Protein AF-A0A5C6T8F6-F1 (afdb_monomer)

Secondary structure (DSSP, 8-state):
--HHHHHHHHHHHHHHHHS-HHHHHHHHHHHHHHSS--HHHHHHHHHHHHHHHHHHHHHH-TTPPP--TT---EEEETT-TT-HHHHHHHHHSTT-EEEEEE--GGGTPPPP-SPP-TTEEEEES-GGG-TTTTT----HHHHHT----TT-HHHHHHHHHHHHHHHHHHHSPTT--EEEEEE-TTSHHHHHHHHHHHHHSEEEEE--SSSSSSSSEEEEEEES--TTSHHHHHHHHHHHHHHHHHHHS-HHHHHHHHTTTPPPHHHHHHHHHHHHHHHHHHHHHHHHHHHTT-TT-

Sequence (297 aa):
MTEQSAKVSRASQVSKGWNNPKGDTFFRKQRRIADKSSDKTAAFFYRLMKNIGQGLHKECQAFTVLATPGEIPSILDWCMAPGGFLAVALRLNPDARALAFSLPEEQGGHRVLLPDSINVERRLLDITLLAEDMGFICDGATLRNHIRDPNKKDCEARRLTTTQLALGLEHVEPGGTMVILLHKVEAWDTVTILNRFNKFSNIKLYKPKPGHETRSSFYLIATNIQTQHPEALAAIEQWKAIWRVLTFEPEECHARVIREGEFSPEQLLDEFGSDLVELGRCVWKVQAEALAKAPFT

Structure (mmCIF, N/CA/C/O backbone):
data_AF-A0A5C6T8F6-F1
#
_entry.id   AF-A0A5C6T8F6-F1
#
loop_
_atom_site.group_PDB
_atom_site.id
_atom_site.type_symbol
_atom_site.label_atom_id
_atom_site.label_alt_id
_atom_site.label_comp_id
_atom_site.label_asym_id
_atom_site.label_entity_id
_atom_site.label_seq_id
_atom_site.pdbx_PDB_ins_code
_atom_site.Cartn_x
_atom_site.Cartn_y
_atom_site.Cartn_z
_atom_site.occupancy
_atom_site.B_iso_or_equiv
_atom_site.auth_seq_id
_atom_site.auth_comp_id
_atom_site.auth_asym_id
_atom_site.auth_atom_id
_atom_site.pdbx_PDB_model_num
ATOM 1 N N . MET A 1 1 ? 7.999 -32.677 13.798 1.00 48.25 1 MET A N 1
ATOM 2 C CA . MET A 1 1 ? 8.349 -31.400 13.138 1.00 48.25 1 MET A CA 1
ATOM 3 C C . MET A 1 1 ? 7.406 -30.341 13.692 1.00 48.25 1 MET A C 1
ATOM 5 O O . MET A 1 1 ? 6.204 -30.509 13.545 1.00 48.25 1 MET A O 1
ATOM 9 N N . THR A 1 2 ? 7.908 -29.362 14.448 1.00 49.91 2 THR A N 1
ATOM 10 C CA . THR A 1 2 ? 7.071 -28.362 15.141 1.00 49.91 2 THR A CA 1
ATOM 11 C C . THR A 1 2 ? 6.463 -27.361 14.154 1.00 49.91 2 THR A C 1
ATOM 13 O O . THR A 1 2 ? 7.020 -27.126 13.080 1.00 49.91 2 THR A O 1
ATOM 16 N N . GLU A 1 3 ? 5.329 -26.748 14.503 1.00 51.38 3 GLU A N 1
ATOM 17 C CA . GLU A 1 3 ? 4.648 -25.765 13.645 1.00 51.38 3 GLU A CA 1
ATOM 18 C C . GLU A 1 3 ? 5.562 -24.571 13.301 1.00 51.38 3 GLU A C 1
ATOM 20 O O . GLU A 1 3 ? 5.588 -24.127 12.155 1.00 51.38 3 GLU A O 1
ATOM 25 N N . GLN A 1 4 ? 6.412 -24.137 14.242 1.00 51.53 4 GLN A N 1
ATOM 26 C CA . GLN A 1 4 ? 7.457 -23.123 14.034 1.00 51.53 4 GLN A CA 1
ATOM 27 C C . GLN A 1 4 ? 8.443 -23.516 12.913 1.00 51.53 4 GLN A C 1
ATOM 29 O O . GLN A 1 4 ? 8.750 -22.714 12.031 1.00 51.53 4 GLN A O 1
ATOM 34 N N . SER A 1 5 ? 8.898 -24.776 12.902 1.00 50.34 5 SER A N 1
ATOM 35 C CA . SER A 1 5 ? 9.844 -25.306 11.908 1.00 50.34 5 SER A CA 1
ATOM 36 C C . SER A 1 5 ? 9.237 -25.335 10.500 1.00 50.34 5 SER A C 1
ATOM 38 O O . SER A 1 5 ? 9.905 -24.992 9.522 1.00 50.34 5 SER A O 1
ATOM 40 N N . ALA A 1 6 ? 7.943 -25.647 10.388 1.00 54.25 6 ALA A N 1
ATOM 41 C CA . ALA A 1 6 ? 7.228 -25.615 9.114 1.00 54.25 6 ALA A CA 1
ATOM 42 C C . ALA A 1 6 ? 7.047 -24.185 8.563 1.00 54.25 6 ALA A C 1
ATOM 44 O O . ALA A 1 6 ? 7.072 -23.992 7.345 1.00 54.25 6 ALA A O 1
ATOM 45 N N . LYS A 1 7 ? 6.893 -23.173 9.432 1.00 54.47 7 LYS A N 1
ATOM 46 C CA . LYS A 1 7 ? 6.776 -21.760 9.021 1.00 54.47 7 LYS A CA 1
ATOM 47 C C . LYS A 1 7 ? 8.096 -21.225 8.459 1.00 54.47 7 LYS A C 1
ATOM 49 O O . LYS A 1 7 ? 8.115 -20.718 7.338 1.00 54.47 7 LYS A O 1
ATOM 54 N N . VAL A 1 8 ? 9.203 -21.434 9.176 1.00 61.94 8 VAL A N 1
ATOM 55 C CA . VAL A 1 8 ? 10.555 -21.046 8.722 1.00 61.94 8 VAL A CA 1
ATOM 56 C C . VAL A 1 8 ? 10.935 -21.776 7.426 1.00 61.94 8 VAL A C 1
ATOM 58 O O . VAL A 1 8 ? 11.521 -21.187 6.516 1.00 61.94 8 VAL A O 1
ATOM 61 N N . SER A 1 9 ? 10.519 -23.040 7.282 1.00 68.12 9 SER A N 1
ATOM 62 C CA . SER A 1 9 ? 10.716 -23.820 6.053 1.00 68.12 9 SER A CA 1
ATOM 63 C C . SER A 1 9 ? 10.078 -23.164 4.819 1.00 68.12 9 SER A C 1
ATOM 65 O O . SER A 1 9 ? 10.693 -23.146 3.753 1.00 68.12 9 SER A O 1
ATOM 67 N N . ARG A 1 10 ? 8.891 -22.553 4.947 1.00 74.81 10 ARG A N 1
ATOM 68 C CA . ARG A 1 10 ? 8.209 -21.887 3.821 1.00 74.81 10 ARG A CA 1
ATOM 69 C C . ARG A 1 10 ? 8.870 -20.575 3.413 1.00 74.81 10 ARG A C 1
ATOM 71 O O . ARG A 1 10 ? 9.038 -20.349 2.219 1.00 74.81 10 ARG A O 1
ATOM 78 N N . ALA A 1 11 ? 9.301 -19.750 4.367 1.00 68.00 11 ALA A N 1
ATOM 79 C CA . ALA A 1 11 ? 10.092 -18.555 4.057 1.00 68.00 11 ALA A CA 1
ATOM 80 C C . ALA A 1 11 ? 11.398 -18.933 3.325 1.00 68.00 11 ALA A C 1
ATOM 82 O O . ALA A 1 11 ? 11.757 -18.332 2.311 1.00 68.00 11 ALA A O 1
ATOM 83 N N . SER A 1 12 ? 12.051 -20.020 3.755 1.00 72.44 12 SER A N 1
ATOM 84 C CA . SER A 1 12 ? 13.220 -20.576 3.062 1.00 72.44 12 SER A CA 1
ATOM 85 C C . SER A 1 12 ? 12.895 -21.063 1.640 1.00 72.44 12 SER A C 1
ATOM 87 O O . SER A 1 12 ? 13.668 -20.816 0.715 1.00 72.44 12 SER A O 1
ATOM 89 N N . GLN A 1 13 ? 11.746 -21.712 1.424 1.00 69.88 13 GLN A N 1
ATOM 90 C CA . GLN A 1 13 ? 11.293 -22.127 0.089 1.00 69.88 13 GLN A CA 1
ATOM 91 C C . GLN A 1 13 ? 11.026 -20.937 -0.837 1.00 69.88 13 GLN A C 1
ATOM 93 O O . GLN A 1 13 ? 11.415 -20.987 -2.003 1.00 69.88 13 GLN A O 1
ATOM 98 N N . VAL A 1 14 ? 10.416 -19.862 -0.326 1.00 73.00 14 VAL A N 1
ATOM 99 C CA . VAL A 1 14 ? 10.238 -18.613 -1.080 1.00 73.00 14 VAL A CA 1
ATOM 100 C C . VAL A 1 14 ? 11.599 -18.057 -1.497 1.00 73.00 14 VAL A C 1
ATOM 102 O O . VAL A 1 14 ? 11.808 -17.812 -2.683 1.00 73.00 14 VAL A O 1
ATOM 105 N N . SER A 1 15 ? 12.547 -17.944 -0.561 1.00 76.56 15 SER A N 1
ATOM 106 C CA . SER A 1 15 ? 13.912 -17.482 -0.850 1.00 76.56 15 SER A CA 1
ATOM 107 C C . SER A 1 15 ? 14.593 -18.326 -1.940 1.00 76.56 15 SER A C 1
ATOM 109 O O . SER A 1 15 ? 15.107 -17.786 -2.921 1.00 76.56 15 SER A O 1
ATOM 111 N N . LYS A 1 16 ? 14.498 -19.661 -1.855 1.00 73.31 16 LYS A N 1
ATOM 112 C CA . LYS A 1 16 ? 15.009 -20.572 -2.895 1.00 73.31 16 LYS A CA 1
ATOM 113 C C . LYS A 1 16 ? 14.331 -20.365 -4.251 1.00 73.31 16 LYS A C 1
ATOM 115 O O . LYS A 1 16 ? 15.018 -20.367 -5.265 1.00 73.31 16 LYS A O 1
ATOM 120 N N . GLY A 1 17 ? 13.012 -20.174 -4.278 1.00 69.88 17 GLY A N 1
ATOM 121 C CA . GLY A 1 17 ? 12.263 -19.932 -5.514 1.00 69.88 17 GLY A CA 1
ATOM 122 C C . GLY A 1 17 ? 12.639 -18.619 -6.210 1.00 69.88 17 GLY A C 1
ATOM 123 O O . GLY A 1 17 ? 12.585 -18.546 -7.437 1.00 69.88 17 GLY A O 1
ATOM 124 N N . TRP A 1 18 ? 13.056 -17.603 -5.446 1.00 76.69 18 TRP A N 1
ATOM 125 C CA . TRP A 1 18 ? 13.576 -16.341 -5.983 1.00 76.69 18 TRP A CA 1
ATOM 126 C C . TRP A 1 18 ? 15.022 -16.431 -6.470 1.00 76.69 18 TRP A C 1
ATOM 128 O O . TRP A 1 18 ? 15.375 -15.728 -7.412 1.00 76.69 18 TRP A O 1
ATOM 138 N N . ASN A 1 19 ? 15.838 -17.319 -5.900 1.00 79.56 19 ASN A N 1
ATOM 139 C CA . ASN A 1 19 ? 17.224 -17.545 -6.321 1.00 79.56 19 ASN A CA 1
ATOM 140 C C . ASN A 1 19 ? 17.304 -18.418 -7.590 1.00 79.56 19 ASN A C 1
ATOM 142 O O . ASN A 1 19 ? 17.949 -19.466 -7.610 1.00 79.56 19 ASN A O 1
ATOM 146 N N . ASN A 1 20 ? 16.633 -17.989 -8.663 1.00 78.81 20 ASN A N 1
ATOM 147 C CA . ASN A 1 20 ? 16.604 -18.664 -9.957 1.00 78.81 20 ASN A CA 1
ATOM 148 C C . ASN A 1 20 ? 16.794 -17.641 -11.100 1.00 78.81 20 ASN A C 1
ATOM 150 O O . ASN A 1 20 ? 15.868 -16.875 -11.385 1.00 78.81 20 ASN A O 1
ATOM 154 N N . PRO A 1 21 ? 17.926 -17.670 -11.836 1.00 81.88 21 PRO A N 1
ATOM 155 C CA . PRO A 1 21 ? 18.191 -16.739 -12.942 1.00 81.88 21 PRO A CA 1
ATOM 156 C C . PRO A 1 21 ? 17.131 -16.750 -14.062 1.00 81.88 21 PRO A C 1
ATOM 158 O O . PRO A 1 21 ? 16.889 -15.734 -14.729 1.00 81.88 21 PRO A O 1
ATOM 161 N N . LYS A 1 22 ? 16.454 -17.890 -14.279 1.00 81.38 22 LYS A N 1
ATOM 162 C CA . LYS A 1 22 ? 15.316 -17.974 -15.213 1.00 81.38 22 LYS A CA 1
ATOM 163 C C . LYS A 1 22 ? 14.112 -17.194 -14.682 1.00 81.38 22 LYS A C 1
ATOM 165 O O . LYS A 1 22 ? 13.436 -16.518 -15.460 1.00 81.38 22 LYS A O 1
ATOM 170 N N . GLY A 1 23 ? 13.886 -17.239 -13.369 1.00 78.94 23 GLY A N 1
ATOM 171 C CA . GLY A 1 23 ? 12.901 -16.419 -12.665 1.00 78.94 23 GLY A CA 1
ATOM 172 C C . GLY A 1 23 ? 13.183 -14.927 -12.833 1.00 78.94 23 GLY A C 1
ATOM 173 O O . GLY A 1 23 ? 12.292 -14.181 -13.240 1.00 78.94 23 GLY A O 1
ATOM 174 N N . ASP A 1 24 ? 14.431 -14.487 -12.653 1.00 82.44 24 ASP A N 1
ATOM 175 C CA . ASP A 1 24 ? 14.811 -13.079 -12.853 1.00 82.44 24 ASP A CA 1
ATOM 176 C C . ASP A 1 24 ? 14.482 -12.583 -14.261 1.00 82.44 24 ASP A C 1
ATOM 178 O O . ASP A 1 24 ? 13.892 -11.511 -14.446 1.00 82.44 24 ASP A O 1
ATOM 182 N N . THR A 1 25 ? 14.818 -13.392 -15.266 1.00 83.88 25 THR A N 1
ATOM 183 C CA . THR A 1 25 ? 14.517 -13.104 -16.673 1.00 83.88 25 THR A CA 1
ATOM 184 C C . THR A 1 25 ? 13.010 -13.030 -16.913 1.00 83.88 25 THR A C 1
ATOM 186 O O . THR A 1 25 ? 12.519 -12.101 -17.565 1.00 83.88 25 THR A O 1
ATOM 189 N N . PHE A 1 26 ? 12.258 -13.973 -16.340 1.00 84.19 26 PHE A N 1
ATOM 190 C CA . PHE A 1 26 ? 10.802 -14.013 -16.418 1.00 84.19 26 PHE A CA 1
ATOM 191 C C . PHE A 1 26 ? 10.162 -12.755 -15.808 1.00 84.19 26 PHE A C 1
ATOM 193 O O . PHE A 1 26 ? 9.378 -12.072 -16.477 1.00 84.19 26 PHE A O 1
ATOM 200 N N . PHE A 1 27 ? 10.531 -12.382 -14.580 1.00 83.62 27 PHE A N 1
ATOM 201 C CA . PHE A 1 27 ? 9.980 -11.203 -13.905 1.00 83.62 27 PHE A CA 1
ATOM 202 C C . PHE A 1 27 ? 10.441 -9.885 -14.539 1.00 83.62 27 PHE A C 1
ATOM 204 O O . PHE A 1 27 ? 9.687 -8.910 -14.541 1.00 83.62 27 PHE A O 1
ATOM 211 N N . ARG A 1 28 ? 11.645 -9.829 -15.124 1.00 83.81 28 ARG A N 1
ATOM 212 C CA . ARG A 1 28 ? 12.107 -8.669 -15.907 1.00 83.81 28 ARG A CA 1
ATOM 213 C C . ARG A 1 28 ? 11.270 -8.481 -17.172 1.00 83.81 28 ARG A C 1
ATOM 215 O O . ARG A 1 28 ? 10.855 -7.363 -17.467 1.00 83.81 28 ARG A O 1
ATOM 222 N N . LYS A 1 29 ? 10.961 -9.569 -17.889 1.00 84.50 29 LYS A N 1
ATOM 223 C CA . LYS A 1 29 ? 10.075 -9.530 -19.064 1.00 84.50 29 LYS A CA 1
ATOM 224 C C . LYS A 1 29 ? 8.672 -9.056 -18.685 1.00 84.50 29 LYS A C 1
ATOM 226 O O . LYS A 1 29 ? 8.111 -8.232 -19.398 1.00 84.50 29 LYS A O 1
ATOM 231 N N . GLN A 1 30 ? 8.133 -9.544 -17.570 1.00 82.56 30 GLN A N 1
ATOM 232 C CA . GLN A 1 30 ? 6.815 -9.145 -17.073 1.00 82.56 30 GLN A CA 1
ATOM 233 C C . GLN A 1 30 ? 6.751 -7.659 -16.699 1.00 82.56 30 GLN A C 1
ATOM 235 O O . GLN A 1 30 ? 5.822 -6.987 -17.131 1.00 82.56 30 GLN A O 1
ATOM 240 N N . ARG A 1 31 ? 7.750 -7.132 -15.975 1.00 81.94 31 ARG A N 1
ATOM 241 C CA . ARG A 1 31 ? 7.845 -5.692 -15.663 1.00 81.94 31 ARG A CA 1
ATOM 242 C C . ARG A 1 31 ? 7.885 -4.843 -16.930 1.00 81.94 31 ARG A C 1
ATOM 244 O O . ARG A 1 31 ? 7.041 -3.985 -17.111 1.00 81.94 31 ARG A O 1
ATOM 251 N N . ARG A 1 32 ? 8.741 -5.203 -17.892 1.00 81.06 32 ARG A N 1
ATOM 252 C CA . ARG A 1 32 ? 8.821 -4.500 -19.184 1.00 81.06 32 ARG A CA 1
ATOM 253 C C . ARG A 1 32 ? 7.501 -4.509 -19.968 1.00 81.06 32 ARG A C 1
ATOM 255 O O . ARG A 1 32 ? 7.262 -3.609 -20.762 1.00 81.06 32 ARG A O 1
ATOM 262 N N . ILE A 1 33 ? 6.689 -5.559 -19.831 1.00 78.94 33 ILE A N 1
ATOM 263 C CA . ILE A 1 33 ? 5.356 -5.620 -20.452 1.00 78.94 33 ILE A CA 1
ATOM 264 C C . ILE A 1 33 ? 4.376 -4.725 -19.691 1.00 78.94 33 ILE A C 1
ATOM 266 O O . ILE A 1 33 ? 3.566 -4.067 -20.333 1.00 78.94 33 ILE A O 1
ATOM 270 N N . ALA A 1 34 ? 4.460 -4.692 -18.359 1.00 75.81 34 ALA A N 1
ATOM 271 C CA . ALA A 1 34 ? 3.629 -3.830 -17.530 1.00 75.81 34 ALA A CA 1
ATOM 272 C C . ALA A 1 34 ? 3.891 -2.344 -17.811 1.00 75.81 34 ALA A C 1
ATOM 274 O O . ALA A 1 34 ? 2.941 -1.608 -18.054 1.00 75.81 34 ALA A O 1
ATOM 275 N N . ASP A 1 35 ? 5.164 -1.951 -17.903 1.00 74.62 35 ASP A N 1
ATOM 276 C CA . ASP A 1 35 ? 5.597 -0.573 -18.175 1.00 74.62 35 ASP A CA 1
ATOM 277 C C . ASP A 1 35 ? 5.190 -0.086 -19.580 1.00 74.62 35 ASP A C 1
ATOM 279 O O . ASP A 1 35 ? 5.124 1.111 -19.842 1.00 74.62 35 ASP A O 1
ATOM 283 N N . LYS A 1 36 ? 4.902 -1.006 -20.512 1.00 71.44 36 LYS A N 1
ATOM 284 C CA . LYS A 1 36 ? 4.402 -0.679 -21.853 1.00 71.44 36 LYS A CA 1
ATOM 285 C C . LYS A 1 36 ? 2.875 -0.632 -21.837 1.00 71.44 36 LYS A C 1
ATOM 287 O O . LYS A 1 36 ? 2.205 -1.634 -22.117 1.00 71.44 36 LYS A O 1
ATOM 292 N N . SER A 1 37 ? 2.323 0.540 -21.528 1.00 64.62 37 SER A N 1
ATOM 293 C CA . SER A 1 37 ? 0.882 0.795 -21.570 1.00 64.62 37 SER A CA 1
ATOM 294 C C . SER A 1 37 ? 0.361 0.722 -23.013 1.00 64.62 37 SER A C 1
ATOM 296 O O . SER A 1 37 ? 0.558 1.602 -23.840 1.00 64.62 37 SER A O 1
ATOM 298 N N . SER A 1 38 ? -0.315 -0.380 -23.337 1.00 78.69 38 SER A N 1
ATOM 299 C CA . SER A 1 38 ? -1.232 -0.456 -24.479 1.00 78.69 38 SER A CA 1
ATOM 300 C C . SER A 1 38 ? -2.661 -0.553 -23.958 1.00 78.69 38 SER A C 1
ATOM 302 O O . SER A 1 38 ? -2.864 -1.015 -22.833 1.00 78.69 38 SER A O 1
ATOM 304 N N . ASP A 1 39 ? -3.658 -0.229 -24.779 1.00 83.69 39 ASP A N 1
ATOM 305 C CA . ASP A 1 39 ? -5.076 -0.356 -24.405 1.00 83.69 39 ASP A CA 1
ATOM 306 C C . ASP A 1 39 ? -5.435 -1.759 -23.901 1.00 83.69 39 ASP A C 1
ATOM 308 O O . ASP A 1 39 ? -6.141 -1.926 -22.904 1.00 83.69 39 ASP A O 1
ATOM 312 N N . LYS A 1 40 ? -4.879 -2.794 -24.543 1.00 85.88 40 LYS A N 1
ATOM 313 C CA . LYS A 1 40 ? -5.072 -4.191 -24.130 1.00 85.88 40 LYS A CA 1
ATOM 314 C C . LYS A 1 40 ? -4.440 -4.467 -22.766 1.00 85.88 40 LYS A C 1
ATOM 316 O O . LYS A 1 40 ? -5.053 -5.136 -21.933 1.00 85.88 40 LYS A O 1
ATOM 321 N N . THR A 1 41 ? -3.232 -3.950 -22.540 1.00 85.06 41 THR A N 1
ATOM 322 C CA . THR A 1 41 ? -2.498 -4.092 -21.276 1.00 85.06 41 THR A CA 1
ATOM 323 C C . THR A 1 41 ? -3.228 -3.371 -20.137 1.00 85.06 41 THR A C 1
ATOM 325 O O . THR A 1 41 ? -3.439 -3.962 -19.079 1.00 85.06 41 THR A O 1
ATOM 328 N N . ALA A 1 42 ? -3.700 -2.143 -20.367 1.00 88.00 42 ALA A N 1
ATOM 329 C CA . ALA A 1 42 ? -4.462 -1.368 -19.389 1.00 88.00 42 ALA A CA 1
ATOM 330 C C . ALA A 1 42 ? -5.775 -2.077 -19.012 1.00 88.00 42 ALA A C 1
ATOM 332 O O . ALA A 1 42 ? -6.056 -2.281 -17.830 1.00 88.00 42 ALA A O 1
ATOM 333 N N . ALA A 1 43 ? -6.541 -2.555 -20.000 1.00 92.38 43 ALA A N 1
ATOM 334 C CA . ALA A 1 43 ? -7.785 -3.291 -19.758 1.00 92.38 43 ALA A CA 1
ATOM 335 C C . ALA A 1 43 ? -7.556 -4.627 -19.029 1.00 92.38 43 ALA A C 1
ATOM 337 O O . ALA A 1 43 ? -8.397 -5.080 -18.244 1.00 92.38 43 ALA A O 1
ATOM 338 N N . PHE A 1 44 ? -6.428 -5.297 -19.282 1.00 91.56 44 PHE A N 1
ATOM 339 C CA . PHE A 1 44 ? -6.016 -6.469 -18.513 1.00 91.56 44 PHE A CA 1
ATOM 340 C C . PHE A 1 44 ? -5.757 -6.112 -17.043 1.00 91.56 44 PHE A C 1
ATOM 342 O O . PHE A 1 44 ? -6.380 -6.719 -16.170 1.00 91.56 44 PHE A O 1
ATOM 349 N N . PHE A 1 45 ? -4.922 -5.105 -16.762 1.00 90.88 45 PHE A N 1
ATOM 350 C CA . PHE A 1 45 ? -4.608 -4.709 -15.385 1.00 90.88 45 PHE A CA 1
ATOM 351 C C . PHE A 1 45 ? -5.819 -4.187 -14.623 1.00 90.88 45 PHE A C 1
ATOM 353 O O . PHE A 1 45 ? -6.000 -4.549 -13.464 1.00 90.88 45 PHE A O 1
ATOM 360 N N . TYR A 1 46 ? -6.705 -3.435 -15.275 1.00 95.06 46 TYR A N 1
ATOM 361 C CA . TYR A 1 46 ? -7.946 -2.976 -14.658 1.00 95.06 46 TYR A CA 1
ATOM 362 C C . TYR A 1 46 ? -8.808 -4.145 -14.162 1.00 95.06 46 TYR A C 1
ATOM 364 O O . TYR A 1 46 ? -9.258 -4.151 -13.016 1.00 95.06 46 TYR A O 1
ATOM 372 N N . ARG A 1 47 ? -8.977 -5.193 -14.981 1.00 95.75 47 ARG A N 1
ATOM 373 C CA . ARG A 1 47 ? -9.703 -6.412 -14.579 1.00 95.75 47 ARG A CA 1
ATOM 374 C C . ARG A 1 47 ? -8.972 -7.189 -13.489 1.00 95.75 47 ARG A C 1
ATOM 376 O O . ARG A 1 47 ? -9.613 -7.627 -12.536 1.00 95.75 47 ARG A O 1
ATOM 383 N N . LEU A 1 48 ? -7.652 -7.340 -13.606 1.00 93.94 48 LEU A N 1
ATOM 384 C CA . LEU A 1 48 ? -6.839 -8.006 -12.591 1.00 93.94 48 LEU A CA 1
ATOM 385 C C . LEU A 1 48 ? -6.990 -7.314 -11.231 1.00 93.94 48 LEU A C 1
ATOM 387 O O . LEU A 1 48 ? -7.317 -7.973 -10.250 1.00 93.94 48 LEU A O 1
ATOM 391 N N . MET A 1 49 ? -6.836 -5.991 -11.176 1.00 95.44 49 MET A N 1
ATOM 392 C CA . MET A 1 49 ? -6.984 -5.211 -9.945 1.00 95.44 49 MET A CA 1
ATOM 393 C C . MET A 1 49 ? -8.393 -5.305 -9.364 1.00 95.44 49 MET A C 1
ATOM 395 O O . MET A 1 49 ? -8.524 -5.463 -8.156 1.00 95.44 49 MET A O 1
ATOM 399 N N . LYS A 1 50 ? -9.448 -5.304 -10.192 1.00 96.94 50 LYS A N 1
ATOM 400 C CA . LYS A 1 50 ? -10.817 -5.550 -9.705 1.00 96.94 50 LYS A CA 1
ATOM 401 C C . LYS A 1 50 ? -10.945 -6.919 -9.035 1.00 96.94 50 LYS A C 1
ATOM 403 O O . LYS A 1 50 ? -11.521 -7.014 -7.955 1.00 96.94 50 LYS A O 1
ATOM 408 N N . ASN A 1 51 ? -10.383 -7.968 -9.636 1.00 96.88 51 ASN A N 1
ATOM 409 C CA . ASN A 1 51 ? -10.416 -9.315 -9.060 1.00 96.88 51 ASN A CA 1
ATOM 410 C C . ASN A 1 51 ? -9.629 -9.387 -7.743 1.00 96.88 51 ASN A C 1
ATOM 412 O O . ASN A 1 51 ? -10.101 -9.974 -6.769 1.00 96.88 51 ASN A O 1
ATOM 416 N N . ILE A 1 52 ? -8.453 -8.754 -7.687 1.00 95.94 52 ILE A N 1
ATOM 417 C CA . ILE A 1 52 ? -7.661 -8.656 -6.456 1.00 95.94 52 ILE A CA 1
ATOM 418 C C . ILE A 1 52 ? -8.443 -7.887 -5.386 1.00 95.94 52 ILE A C 1
ATOM 420 O O . ILE A 1 52 ? -8.522 -8.356 -4.255 1.00 95.94 52 ILE A O 1
ATOM 424 N N . GLY A 1 53 ? -9.066 -6.762 -5.744 1.00 96.94 53 GLY A N 1
ATOM 425 C CA . GLY A 1 53 ? -9.861 -5.929 -4.843 1.00 96.94 53 GLY A CA 1
ATOM 426 C C . GLY A 1 53 ? -11.064 -6.668 -4.262 1.00 96.94 53 GLY A C 1
ATOM 427 O O . GLY A 1 53 ? -11.337 -6.583 -3.068 1.00 96.94 53 GLY A O 1
ATOM 428 N N . GLN A 1 54 ? -11.755 -7.463 -5.078 1.00 97.00 54 GLN A N 1
ATOM 429 C CA . GLN A 1 54 ? -12.828 -8.333 -4.594 1.00 97.00 54 GLN A CA 1
ATOM 430 C C . GLN A 1 54 ? -12.315 -9.360 -3.581 1.00 97.00 54 GLN A C 1
ATOM 432 O O . GLN A 1 54 ? -12.972 -9.588 -2.569 1.00 97.00 54 GLN A O 1
ATOM 437 N N . GLY A 1 55 ? -11.143 -9.955 -3.827 1.00 96.25 55 GLY A N 1
ATOM 438 C CA . GLY A 1 55 ? -10.507 -10.879 -2.888 1.00 96.25 55 GLY A CA 1
ATOM 439 C C . GLY A 1 55 ? -10.083 -10.206 -1.579 1.00 96.25 55 GLY A C 1
ATOM 440 O O . GLY A 1 55 ? -10.393 -10.728 -0.511 1.00 96.25 55 GLY A O 1
ATOM 441 N N . LEU A 1 56 ? -9.472 -9.018 -1.661 1.00 95.69 56 LEU A N 1
ATOM 442 C CA . LEU A 1 56 ? -9.111 -8.181 -0.510 1.00 95.69 56 LEU A CA 1
ATOM 443 C C . LEU A 1 56 ? -10.318 -7.910 0.389 1.00 95.69 56 LEU A C 1
ATOM 445 O O . LEU A 1 56 ? -10.263 -8.131 1.597 1.00 95.69 56 LEU A O 1
ATOM 449 N N . HIS A 1 57 ? -11.431 -7.461 -0.192 1.00 97.12 57 HIS A N 1
ATOM 450 C CA . HIS A 1 57 ? -12.633 -7.204 0.591 1.00 97.12 57 HIS A CA 1
ATOM 451 C C . HIS A 1 57 ? -13.258 -8.501 1.119 1.00 97.12 57 HIS A C 1
ATOM 453 O O . HIS A 1 57 ? -13.584 -8.584 2.298 1.00 97.12 57 HIS A O 1
ATOM 459 N N . LYS A 1 58 ? -13.360 -9.552 0.299 1.00 96.62 58 LYS A N 1
ATOM 460 C CA . LYS A 1 58 ? -13.941 -10.830 0.730 1.00 96.62 58 LYS A CA 1
ATOM 461 C C . LYS A 1 58 ? -13.199 -11.446 1.921 1.00 96.62 58 LYS A C 1
ATOM 463 O O . LYS A 1 58 ? -13.851 -11.924 2.841 1.00 96.62 58 LYS A O 1
ATOM 468 N N . GLU A 1 59 ? -11.866 -11.464 1.897 1.00 94.88 59 GLU A N 1
ATOM 469 C CA . GLU A 1 59 ? -11.059 -12.132 2.930 1.00 94.88 59 GLU A CA 1
ATOM 470 C C . GLU A 1 59 ? -10.723 -11.212 4.114 1.00 94.88 59 GLU A C 1
ATOM 472 O O . GLU A 1 59 ? -10.631 -11.680 5.249 1.00 94.88 59 GLU A O 1
ATOM 477 N N . CYS A 1 60 ? -10.549 -9.909 3.875 1.00 95.00 60 CYS A N 1
ATOM 478 C CA . CYS A 1 60 ? -10.040 -8.979 4.887 1.00 95.00 60 CYS A CA 1
ATOM 479 C C . CYS A 1 60 ? -10.990 -7.825 5.215 1.00 95.00 60 CYS A C 1
ATOM 481 O O . CYS A 1 60 ? -10.660 -7.033 6.089 1.00 95.00 60 CYS A O 1
ATOM 483 N N . GLN A 1 61 ? -12.137 -7.711 4.536 1.00 96.19 61 GLN A N 1
ATOM 484 C CA . GLN A 1 61 ? -13.064 -6.576 4.659 1.00 96.19 61 GLN A CA 1
ATOM 485 C C . GLN A 1 61 ? -12.384 -5.222 4.370 1.00 96.19 61 GLN A C 1
ATOM 487 O O . GLN A 1 61 ? -12.818 -4.183 4.853 1.00 96.19 61 GLN A O 1
ATOM 492 N N . ALA A 1 62 ? -11.346 -5.233 3.522 1.00 96.00 62 ALA A N 1
ATOM 493 C CA . ALA A 1 62 ? -10.401 -4.130 3.310 1.00 96.00 62 ALA A CA 1
ATOM 494 C C . ALA A 1 62 ? -11.007 -2.805 2.803 1.00 96.00 62 ALA A C 1
ATOM 496 O O . ALA A 1 62 ? -10.380 -1.763 2.925 1.00 96.00 62 ALA A O 1
ATOM 497 N N . PHE A 1 63 ? -12.199 -2.847 2.204 1.00 96.75 63 PHE A N 1
ATOM 498 C CA . PHE A 1 63 ? -12.912 -1.669 1.683 1.00 96.75 63 PHE A CA 1
ATOM 499 C C . PHE A 1 63 ? -14.155 -1.305 2.498 1.00 96.75 63 PHE A C 1
ATOM 501 O O . PHE A 1 63 ? -15.070 -0.681 1.971 1.00 96.75 63 PHE A O 1
ATOM 508 N N . THR A 1 64 ? -14.226 -1.746 3.751 1.00 93.94 64 THR A N 1
ATOM 509 C CA . THR A 1 64 ? -15.288 -1.316 4.663 1.00 93.94 64 THR A CA 1
ATOM 510 C C . THR A 1 64 ? -14.978 0.101 5.114 1.00 93.94 64 THR A C 1
ATOM 512 O O . THR A 1 64 ? -13.946 0.318 5.746 1.00 93.94 64 THR A O 1
ATOM 515 N N . VAL A 1 65 ? -15.851 1.053 4.789 1.00 88.50 65 VAL A N 1
ATOM 516 C CA . VAL A 1 65 ? -15.760 2.410 5.330 1.00 88.50 65 VAL A CA 1
ATOM 517 C C . VAL A 1 65 ? -16.718 2.512 6.509 1.00 88.50 65 VAL A C 1
ATOM 519 O O . VAL A 1 65 ? -17.880 2.116 6.408 1.00 88.50 65 VAL A O 1
ATOM 522 N N . LEU A 1 66 ? -16.214 2.974 7.652 1.00 81.12 66 LEU A N 1
ATOM 523 C CA . LEU A 1 66 ? -17.042 3.173 8.835 1.00 81.12 66 LEU A CA 1
ATOM 524 C C . LEU A 1 66 ? -17.986 4.345 8.566 1.00 81.12 66 LEU A C 1
ATOM 526 O O . LEU A 1 66 ? -17.547 5.437 8.226 1.00 81.12 66 LEU A O 1
ATOM 530 N N . ALA A 1 67 ? -19.289 4.098 8.677 1.00 75.94 67 ALA A N 1
ATOM 531 C CA . ALA A 1 67 ? -20.282 5.146 8.528 1.00 75.94 67 ALA A CA 1
ATOM 532 C C . ALA A 1 67 ? -20.362 5.951 9.829 1.00 75.94 67 ALA A C 1
ATOM 534 O O . ALA A 1 67 ? -20.832 5.439 10.848 1.00 75.94 67 ALA A O 1
ATOM 535 N N . THR A 1 68 ? -19.942 7.211 9.781 1.00 81.38 68 THR A N 1
ATOM 536 C CA . THR A 1 68 ? -20.207 8.173 10.852 1.00 81.38 68 THR A CA 1
ATOM 537 C C . THR A 1 68 ? -21.539 8.875 10.564 1.00 81.38 68 THR A C 1
ATOM 539 O O . THR A 1 68 ? -21.745 9.362 9.448 1.00 81.38 68 THR A O 1
ATOM 542 N N . PRO A 1 69 ? -22.489 8.928 11.519 1.00 82.12 69 PRO A N 1
ATOM 543 C CA . PRO A 1 69 ? -23.766 9.601 11.301 1.00 82.12 69 PRO A CA 1
ATOM 544 C C . PRO A 1 69 ? -23.582 11.064 10.878 1.00 82.12 69 PRO A C 1
ATOM 546 O O . PRO A 1 69 ? -23.005 11.858 11.614 1.00 82.12 69 PRO A O 1
ATOM 549 N N . GLY A 1 70 ? -24.115 11.423 9.709 1.00 82.12 70 GLY A N 1
ATOM 550 C CA . GLY A 1 70 ? -24.050 12.787 9.172 1.00 82.12 70 GLY A CA 1
ATOM 551 C C . GLY A 1 70 ? -22.809 13.097 8.331 1.00 82.12 70 GLY A C 1
ATOM 552 O O . GLY A 1 70 ? -22.753 14.176 7.745 1.00 82.12 70 GLY A O 1
ATOM 553 N N . GLU A 1 71 ? -21.863 12.165 8.205 1.00 88.25 71 GLU A N 1
ATOM 554 C CA . GLU A 1 71 ? -20.675 12.328 7.365 1.00 88.25 71 GLU A CA 1
ATOM 555 C C . GLU A 1 71 ? -20.766 11.465 6.107 1.00 88.25 71 GLU A C 1
ATOM 557 O O . GLU A 1 71 ? -21.343 10.376 6.097 1.00 88.25 71 GLU A O 1
ATOM 562 N N . ILE A 1 72 ? -20.203 11.980 5.015 1.00 89.62 72 ILE A N 1
ATOM 563 C CA . ILE A 1 72 ? -20.120 11.251 3.752 1.00 89.62 72 ILE A CA 1
ATOM 564 C C . ILE A 1 72 ? -18.828 10.430 3.783 1.00 89.62 72 ILE A C 1
ATOM 566 O O . ILE A 1 72 ? -17.761 11.036 3.896 1.00 89.62 72 ILE A O 1
ATOM 570 N N . PRO A 1 73 ? -18.893 9.094 3.628 1.00 92.88 73 PRO A N 1
ATOM 571 C CA . PRO A 1 73 ? -17.706 8.251 3.576 1.00 92.88 73 PRO A CA 1
ATOM 572 C C . PRO A 1 73 ? -16.699 8.756 2.538 1.00 92.88 73 PRO A C 1
ATOM 574 O O . PRO A 1 73 ? -17.073 9.092 1.410 1.00 92.88 73 PRO A O 1
ATOM 577 N N . SER A 1 74 ? -15.421 8.793 2.897 1.00 94.62 74 SER A N 1
ATOM 578 C CA . SER A 1 74 ? -14.354 9.265 2.017 1.00 94.62 74 SER A CA 1
ATOM 579 C C . SER A 1 74 ? -13.386 8.132 1.660 1.00 94.62 74 SER A C 1
ATOM 581 O O . SER A 1 74 ? -13.146 7.209 2.439 1.00 94.62 74 SER A O 1
ATOM 583 N N . ILE A 1 75 ? -12.866 8.156 0.433 1.00 97.00 75 ILE A N 1
ATOM 584 C CA . ILE A 1 75 ? -11.867 7.205 -0.064 1.00 97.00 75 ILE A CA 1
ATOM 585 C C . ILE A 1 75 ? -10.738 7.990 -0.726 1.00 97.00 75 ILE A C 1
ATOM 587 O O . ILE A 1 75 ? -10.972 8.833 -1.590 1.00 97.00 75 ILE A O 1
ATOM 591 N N . LEU A 1 76 ? -9.501 7.671 -0.364 1.00 97.19 76 LEU A N 1
ATOM 592 C CA . LEU A 1 76 ? -8.306 8.268 -0.944 1.00 97.19 76 LEU A CA 1
ATOM 593 C C . LEU A 1 76 ? -7.487 7.195 -1.663 1.00 97.19 76 LEU A C 1
ATOM 595 O O . LEU A 1 76 ? -7.124 6.184 -1.063 1.00 97.19 76 LEU A O 1
ATOM 599 N N . ASP A 1 77 ? -7.198 7.403 -2.948 1.00 97.38 77 ASP A N 1
ATOM 600 C CA . ASP A 1 77 ? -6.381 6.487 -3.754 1.00 97.38 77 ASP A CA 1
ATOM 601 C C . ASP A 1 77 ? -5.185 7.226 -4.367 1.00 97.38 77 ASP A C 1
ATOM 603 O O . ASP A 1 77 ? -5.305 7.901 -5.387 1.00 97.38 77 ASP A O 1
ATOM 607 N N . TRP A 1 78 ? -4.014 7.104 -3.739 1.00 93.56 78 TRP A N 1
ATOM 608 C CA . TRP A 1 78 ? -2.794 7.813 -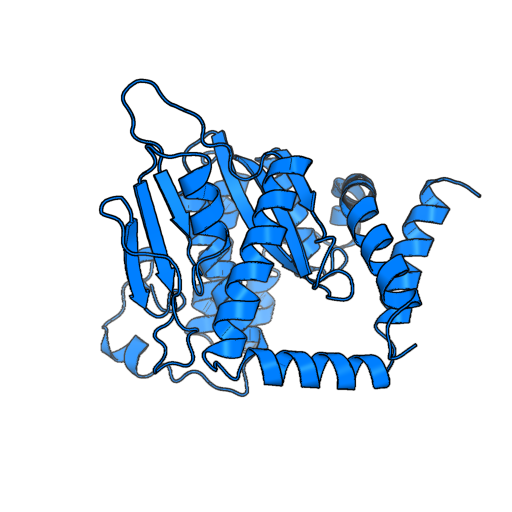4.140 1.00 93.56 78 TRP A CA 1
ATOM 609 C C . TRP A 1 78 ? -2.164 7.309 -5.449 1.00 93.56 78 TRP A C 1
ATOM 611 O O . TRP A 1 78 ? -1.346 8.006 -6.045 1.00 93.56 78 TRP A O 1
ATOM 621 N N . CYS A 1 79 ? -2.501 6.102 -5.907 1.00 93.44 79 CYS A N 1
ATOM 622 C CA . CYS A 1 79 ? -1.936 5.496 -7.118 1.00 93.44 79 CYS A CA 1
ATOM 623 C C . CYS A 1 79 ? -3.011 4.706 -7.861 1.00 93.44 79 CYS A C 1
ATOM 625 O O . CYS A 1 79 ? -2.902 3.499 -8.081 1.00 93.44 79 CYS A O 1
ATOM 627 N N . MET A 1 80 ? -4.055 5.431 -8.253 1.00 96.00 80 MET A N 1
ATOM 628 C CA . MET A 1 80 ? -5.300 4.851 -8.732 1.00 96.00 80 MET A CA 1
ATOM 629 C C . MET A 1 80 ? -5.133 4.065 -10.032 1.00 96.00 80 MET A C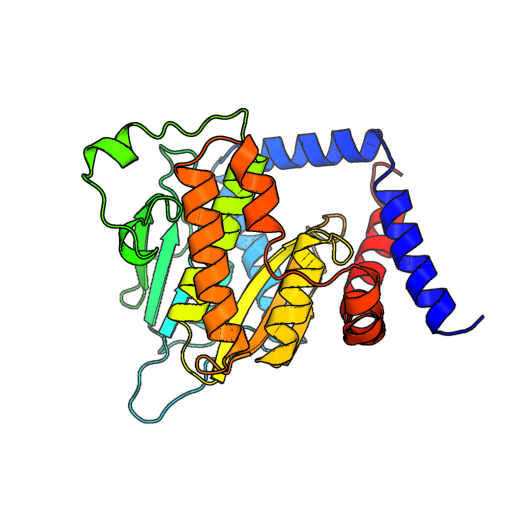 1
ATOM 631 O O . MET A 1 80 ? -5.666 2.960 -10.142 1.00 96.00 80 MET A O 1
ATOM 635 N N . ALA A 1 81 ? -4.466 4.625 -11.045 1.00 93.62 81 ALA A N 1
ATOM 636 C CA . ALA A 1 81 ? -4.483 4.090 -12.403 1.00 93.62 81 ALA A CA 1
ATOM 637 C C . ALA A 1 81 ? -4.074 2.603 -12.470 1.00 93.62 81 ALA A C 1
ATOM 639 O O . ALA A 1 81 ? -3.071 2.204 -11.880 1.00 93.62 81 ALA A O 1
ATOM 640 N N . PRO A 1 82 ? -4.806 1.760 -13.226 1.00 95.06 82 PRO A N 1
ATOM 641 C CA . PRO A 1 82 ? -5.979 2.059 -14.060 1.00 95.06 82 PRO A CA 1
ATOM 642 C C . PRO A 1 82 ? -7.314 2.244 -13.312 1.00 95.06 82 PRO A C 1
ATOM 644 O O . PRO A 1 82 ? -8.317 2.545 -13.953 1.00 95.06 82 PRO A O 1
ATOM 647 N N . GLY A 1 83 ? -7.365 2.047 -11.993 1.00 96.31 83 GLY A N 1
ATOM 648 C CA . GLY A 1 83 ? -8.522 2.350 -11.136 1.00 96.31 83 GLY A CA 1
ATOM 649 C C . GLY A 1 83 ? -9.339 1.147 -10.681 1.00 96.31 83 GLY A C 1
ATOM 650 O O . GLY A 1 83 ? -10.485 1.290 -10.261 1.00 96.31 83 GLY A O 1
ATOM 651 N N . GLY A 1 84 ? -8.789 -0.066 -10.790 1.00 97.12 84 GLY A N 1
ATOM 652 C CA . GLY A 1 84 ? -9.533 -1.287 -10.477 1.00 97.12 84 GLY A CA 1
ATOM 653 C C . GLY A 1 84 ? -9.894 -1.436 -8.994 1.00 97.12 84 GLY A C 1
ATOM 654 O O . GLY A 1 84 ? -10.986 -1.914 -8.696 1.00 97.12 84 GLY A O 1
ATOM 655 N N . PHE A 1 85 ? -9.020 -1.010 -8.074 1.00 97.44 85 PHE A N 1
ATOM 656 C CA . PHE A 1 85 ? -9.307 -1.044 -6.634 1.00 97.44 85 PHE A CA 1
ATOM 657 C C . PHE A 1 85 ? -10.382 -0.034 -6.257 1.00 97.44 85 PHE A C 1
ATOM 659 O O . PHE A 1 85 ? -11.405 -0.432 -5.699 1.00 97.44 85 PHE A O 1
ATOM 666 N N . LEU A 1 86 ? -10.210 1.228 -6.661 1.00 97.75 86 LEU A N 1
ATOM 667 C CA . LEU A 1 86 ? -11.192 2.276 -6.406 1.00 97.75 86 LEU A CA 1
ATOM 668 C C . LEU A 1 86 ? -12.574 1.941 -6.987 1.00 97.75 86 LEU A C 1
ATOM 670 O O . LEU A 1 86 ? -13.586 2.124 -6.317 1.00 97.75 86 LEU A O 1
ATOM 674 N N . ALA A 1 87 ? -12.635 1.336 -8.179 1.00 97.88 87 ALA A N 1
ATOM 675 C CA . 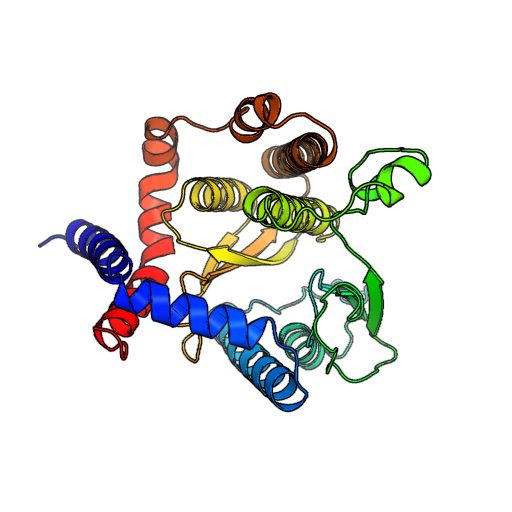ALA A 1 87 ? -13.895 0.863 -8.756 1.00 97.88 87 ALA A CA 1
ATOM 676 C C . ALA A 1 87 ? -14.609 -0.180 -7.877 1.00 97.88 87 ALA A C 1
ATOM 678 O O . ALA A 1 87 ? -15.838 -0.216 -7.823 1.00 97.88 87 ALA A O 1
ATOM 679 N N . VAL A 1 88 ? -13.859 -1.068 -7.213 1.00 97.94 88 VAL A N 1
ATOM 680 C CA . VAL A 1 88 ? -14.440 -2.047 -6.283 1.00 97.94 88 VAL A CA 1
ATOM 681 C C . VAL A 1 88 ? -14.873 -1.365 -4.989 1.00 97.94 88 VAL A C 1
ATOM 683 O O . VAL A 1 88 ? -15.969 -1.659 -4.520 1.00 97.94 88 VAL A O 1
ATOM 686 N N . ALA A 1 89 ? -14.057 -0.458 -4.449 1.00 97.50 89 ALA A N 1
ATOM 687 C CA . ALA A 1 89 ? -14.352 0.254 -3.211 1.00 97.50 89 ALA A CA 1
ATOM 688 C C . ALA A 1 89 ? -15.612 1.132 -3.335 1.00 97.50 89 ALA A C 1
ATOM 690 O O . ALA A 1 89 ? -16.507 1.012 -2.506 1.00 97.50 89 ALA A O 1
ATOM 691 N N . LEU A 1 90 ? -15.751 1.908 -4.415 1.00 96.81 90 LEU A N 1
ATOM 692 C CA . LEU A 1 90 ? -16.947 2.722 -4.691 1.00 96.81 90 LEU A CA 1
ATOM 693 C C . LEU A 1 90 ? -18.202 1.874 -4.918 1.00 96.81 90 LEU A C 1
ATOM 695 O O . LEU A 1 90 ? -19.292 2.242 -4.503 1.00 96.81 90 LEU A O 1
ATOM 699 N N . ARG A 1 91 ? -18.070 0.701 -5.548 1.00 96.50 91 ARG A N 1
ATOM 700 C CA . ARG A 1 91 ? -19.209 -0.216 -5.711 1.00 96.50 91 ARG A CA 1
ATOM 701 C C . ARG A 1 91 ? -19.713 -0.751 -4.367 1.00 96.50 91 ARG A C 1
ATOM 703 O O . ARG A 1 91 ? -20.897 -1.043 -4.245 1.00 96.50 91 ARG A O 1
ATOM 710 N N . LEU A 1 92 ? -18.813 -0.954 -3.406 1.00 96.19 92 LEU A N 1
ATOM 711 C CA . LEU A 1 92 ? -19.151 -1.426 -2.060 1.00 96.19 92 LEU A CA 1
ATOM 712 C C . LEU A 1 92 ? -19.649 -0.291 -1.156 1.00 96.19 92 LEU A C 1
ATOM 714 O O . LEU A 1 92 ? -20.397 -0.559 -0.226 1.00 96.19 92 LEU A O 1
ATOM 718 N N . ASN A 1 93 ? -19.265 0.951 -1.458 1.00 95.31 93 ASN A N 1
ATOM 719 C CA . ASN A 1 93 ? -19.627 2.152 -0.711 1.00 95.31 93 ASN A CA 1
ATOM 720 C C . ASN A 1 93 ? -20.222 3.190 -1.687 1.00 95.31 93 ASN A C 1
ATOM 722 O O . ASN A 1 93 ? -19.527 4.133 -2.065 1.00 95.31 93 ASN A O 1
ATOM 726 N N . PRO A 1 94 ? -21.472 3.004 -2.156 1.00 92.56 94 PRO A N 1
ATOM 727 C CA . PRO A 1 94 ? -22.049 3.811 -3.238 1.00 92.56 94 PRO A CA 1
ATOM 728 C C . PRO A 1 94 ? -22.194 5.300 -2.895 1.00 92.56 94 PRO A C 1
ATOM 730 O O . PRO A 1 94 ? -22.128 6.140 -3.793 1.00 92.56 94 PRO A O 1
ATOM 733 N N . ASP A 1 95 ? -22.337 5.621 -1.609 1.00 91.94 95 ASP A N 1
ATOM 734 C CA . ASP A 1 95 ? -22.453 6.995 -1.114 1.00 91.94 95 ASP A CA 1
ATOM 735 C C . ASP A 1 95 ? -21.090 7.665 -0.884 1.00 91.94 95 ASP A C 1
ATOM 737 O O . ASP A 1 95 ? -21.032 8.854 -0.575 1.00 91.94 95 ASP A O 1
ATOM 741 N N . ALA A 1 96 ? -19.986 6.924 -1.029 1.00 94.88 96 ALA A N 1
ATOM 742 C CA . ALA A 1 96 ? -18.661 7.455 -0.766 1.00 94.88 96 ALA A CA 1
ATOM 743 C C . ALA A 1 96 ? -18.216 8.457 -1.835 1.00 94.88 96 ALA A C 1
ATOM 745 O O . ALA A 1 96 ? -18.460 8.282 -3.034 1.00 94.88 96 ALA A O 1
ATOM 746 N N . A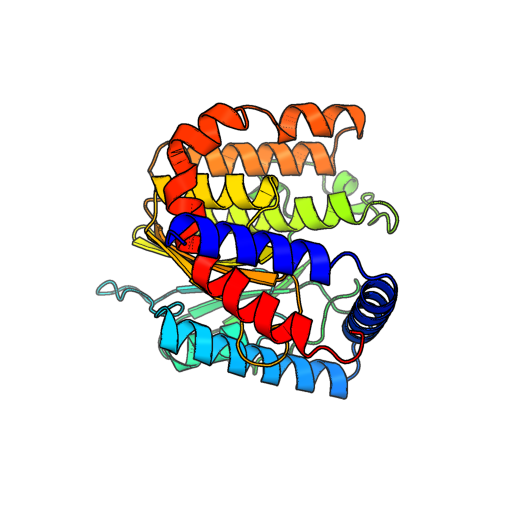RG A 1 97 ? -17.475 9.473 -1.395 1.00 96.06 97 ARG A N 1
ATOM 747 C CA . ARG A 1 97 ? -16.690 10.350 -2.265 1.00 96.06 97 ARG A CA 1
ATOM 748 C C . ARG A 1 97 ? -15.255 9.865 -2.322 1.00 96.06 97 ARG A C 1
ATOM 750 O O . ARG A 1 97 ? -14.710 9.407 -1.322 1.00 96.06 97 ARG A O 1
ATOM 757 N N . ALA A 1 98 ? -14.633 9.991 -3.485 1.00 97.25 98 ALA A N 1
ATOM 758 C CA . ALA A 1 98 ? -13.249 9.616 -3.678 1.00 97.25 98 ALA A CA 1
ATOM 759 C C . ALA A 1 98 ? -12.405 10.766 -4.217 1.00 97.25 98 ALA A C 1
ATOM 761 O O . ALA A 1 98 ? -12.802 11.447 -5.163 1.00 97.25 98 ALA A O 1
ATOM 762 N N . LEU A 1 99 ? -11.209 10.907 -3.654 1.00 97.50 99 LEU A N 1
ATOM 763 C CA . LEU A 1 99 ? -10.120 11.685 -4.223 1.00 97.50 99 LEU A CA 1
ATOM 764 C C . LEU A 1 99 ? -9.038 10.711 -4.690 1.00 97.50 99 LEU A C 1
ATOM 766 O O . LEU A 1 99 ? -8.576 9.861 -3.928 1.00 97.50 99 LEU A O 1
ATOM 770 N N . ALA A 1 100 ? -8.653 10.805 -5.956 1.00 97.06 100 ALA A N 1
ATOM 771 C CA . ALA A 1 100 ? -7.751 9.848 -6.570 1.00 97.06 100 ALA A CA 1
ATOM 772 C C . ALA A 1 100 ? -6.622 10.539 -7.328 1.00 97.06 100 ALA A C 1
ATOM 774 O O . ALA A 1 100 ? -6.856 11.413 -8.163 1.00 97.06 100 ALA A O 1
ATOM 775 N N . PHE A 1 101 ? -5.397 10.093 -7.080 1.00 96.50 101 PHE A N 1
ATOM 776 C CA . PHE A 1 101 ? -4.190 10.586 -7.718 1.00 96.50 101 PHE A CA 1
ATOM 777 C C . PHE A 1 101 ? -3.613 9.531 -8.655 1.00 96.50 101 PHE A C 1
ATOM 779 O O . PHE A 1 101 ? -3.715 8.320 -8.434 1.00 96.50 101 PHE A O 1
ATOM 786 N N . SER A 1 102 ? -3.016 9.976 -9.751 1.00 94.62 102 SER A N 1
ATOM 787 C CA . SER A 1 102 ? -2.244 9.122 -10.651 1.00 94.62 102 SER A CA 1
ATOM 788 C C . SER A 1 102 ? -1.185 9.939 -11.361 1.00 94.62 102 SER A C 1
ATOM 790 O O . SER A 1 102 ? -1.372 11.124 -11.618 1.00 94.62 102 SER A O 1
ATOM 792 N N . LEU A 1 103 ? -0.080 9.296 -11.718 1.00 92.31 103 LEU A N 1
ATOM 793 C CA . LEU A 1 103 ? 0.920 9.933 -12.558 1.00 92.31 103 LEU A CA 1
ATOM 794 C C . LEU A 1 103 ? 0.334 10.184 -13.966 1.00 92.31 103 LEU A C 1
ATOM 796 O O . LEU A 1 103 ? -0.326 9.281 -14.491 1.00 92.31 103 LEU A O 1
ATOM 800 N N . PRO A 1 104 ? 0.575 11.349 -14.594 1.00 91.00 104 PRO A N 1
ATOM 801 C CA . PRO A 1 104 ? 0.166 11.593 -15.976 1.00 91.00 104 PRO A CA 1
ATOM 802 C C . PRO A 1 104 ? 0.817 10.610 -16.966 1.00 91.00 104 PRO A C 1
ATOM 804 O O . PRO A 1 104 ? 1.966 10.197 -16.774 1.00 91.00 104 PRO A O 1
ATOM 807 N N . GLU A 1 105 ? 0.112 10.239 -18.040 1.00 89.62 105 GLU A N 1
ATOM 808 C CA . GLU A 1 105 ? 0.608 9.269 -19.036 1.00 89.62 105 GLU A CA 1
ATOM 809 C C . GLU A 1 105 ? 1.885 9.762 -19.732 1.00 89.62 105 GLU A C 1
ATOM 811 O O . GLU A 1 105 ? 2.821 8.990 -19.940 1.00 89.62 105 GLU A O 1
ATOM 816 N N . GLU A 1 106 ? 1.978 11.065 -20.005 1.00 87.88 106 GLU A N 1
ATOM 817 C CA . GLU A 1 106 ? 3.147 11.712 -20.604 1.00 87.88 106 GLU A CA 1
ATOM 818 C C . GLU A 1 106 ? 4.405 11.650 -19.721 1.00 87.88 106 GLU A C 1
ATOM 820 O O . GLU A 1 106 ? 5.518 11.779 -20.227 1.00 87.88 106 GLU A O 1
ATOM 825 N N . GLN A 1 107 ? 4.247 11.388 -18.418 1.00 84.81 107 GLN A N 1
ATOM 826 C CA . GLN A 1 107 ? 5.344 11.181 -17.463 1.00 84.81 107 GLN A CA 1
ATOM 827 C C . GLN A 1 107 ? 5.610 9.690 -17.180 1.00 84.81 107 GLN A C 1
ATOM 829 O O . GLN A 1 107 ? 6.363 9.343 -16.265 1.00 84.81 107 GLN A O 1
ATOM 834 N N . GLY A 1 108 ? 5.000 8.792 -17.960 1.00 84.31 108 GLY A N 1
ATOM 835 C CA . GLY A 1 108 ? 5.098 7.341 -17.792 1.00 84.31 108 GLY A CA 1
ATOM 836 C C . GLY A 1 108 ? 4.007 6.738 -16.904 1.00 84.31 108 GLY A C 1
ATOM 837 O O . GLY A 1 108 ? 4.153 5.605 -16.446 1.00 84.31 108 GLY A O 1
ATOM 838 N N . GLY A 1 109 ? 2.932 7.480 -16.631 1.00 86.94 109 GLY A N 1
ATOM 839 C CA . GLY A 1 109 ? 1.754 6.978 -15.934 1.00 86.94 109 GLY A CA 1
ATOM 840 C C . GLY A 1 109 ? 0.948 5.969 -16.754 1.00 86.94 109 GLY A C 1
ATOM 841 O O . GLY A 1 109 ? 1.075 5.862 -17.975 1.00 86.94 109 GLY A O 1
ATOM 842 N N . HIS A 1 110 ? 0.091 5.208 -16.073 1.00 88.81 110 HIS A N 1
ATOM 843 C CA . HIS A 1 110 ? -0.827 4.283 -16.732 1.00 88.81 110 HIS A CA 1
ATOM 844 C C . HIS A 1 110 ? -2.136 4.969 -17.108 1.00 88.81 110 HIS A C 1
ATOM 846 O O . HIS A 1 110 ? -2.667 5.786 -16.359 1.00 88.81 110 HIS A O 1
ATOM 852 N N . ARG A 1 111 ? -2.716 4.527 -18.227 1.00 91.62 111 ARG A N 1
ATOM 853 C CA . ARG A 1 111 ? -4.047 4.950 -18.652 1.00 91.62 111 ARG A CA 1
ATOM 854 C C . ARG A 1 111 ? -5.100 4.675 -17.583 1.00 91.62 111 ARG A C 1
ATOM 856 O O . ARG A 1 111 ? -5.230 3.550 -17.090 1.00 91.62 111 ARG A O 1
ATOM 863 N N . VAL A 1 112 ? -5.888 5.699 -17.272 1.00 94.38 112 VAL A N 1
ATOM 864 C CA . VAL A 1 112 ? -7.021 5.607 -16.348 1.00 94.38 112 VAL A CA 1
ATOM 865 C C . VAL A 1 112 ? -8.208 4.965 -17.063 1.00 94.38 112 VAL A C 1
ATOM 867 O O . VAL A 1 112 ? -8.634 5.425 -18.118 1.00 94.38 112 VAL A O 1
ATOM 870 N N . LEU A 1 113 ? -8.746 3.894 -16.476 1.00 96.19 113 LEU A N 1
ATOM 871 C CA . LEU A 1 113 ? -9.934 3.184 -16.964 1.00 96.19 113 LEU A CA 1
ATOM 872 C C . LEU A 1 113 ? -11.096 3.216 -15.961 1.00 96.19 113 LEU A C 1
ATOM 874 O O . LEU A 1 113 ? -12.142 2.618 -16.215 1.00 96.19 113 LEU A O 1
ATOM 878 N N . LEU A 1 114 ? -10.921 3.889 -14.818 1.00 95.50 114 LEU A N 1
ATOM 879 C CA . LEU A 1 114 ? -12.013 4.180 -13.899 1.00 95.50 114 LEU A CA 1
ATOM 880 C C . LEU A 1 114 ? -13.034 5.083 -14.608 1.00 95.50 114 LEU A C 1
ATOM 882 O O . LEU A 1 114 ? -12.639 6.161 -15.059 1.00 95.50 114 LEU A O 1
ATOM 886 N N . PRO A 1 115 ? -14.314 4.674 -14.695 1.00 93.06 115 PRO A N 1
ATOM 887 C CA . PRO A 1 115 ? -15.355 5.509 -15.273 1.00 93.06 115 PRO A CA 1
ATOM 888 C C . PRO A 1 115 ? -15.511 6.831 -14.528 1.00 93.06 115 PRO A C 1
ATOM 890 O O . PR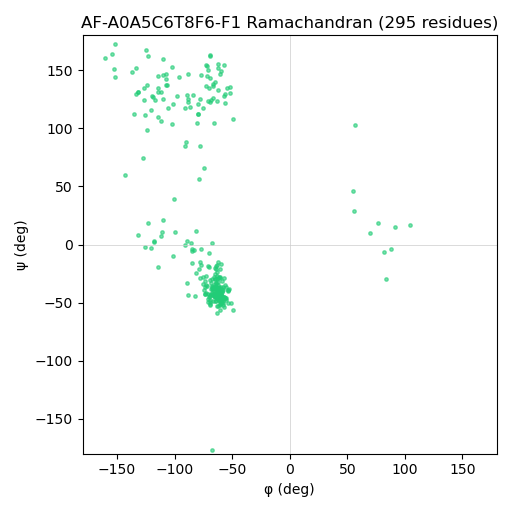O A 1 115 ? -15.322 6.900 -13.312 1.00 93.06 115 PRO A O 1
ATOM 893 N N . ASP A 1 116 ? -15.906 7.859 -15.265 1.00 92.38 116 ASP A N 1
ATOM 894 C CA . ASP A 1 116 ? -16.207 9.169 -14.706 1.00 92.38 116 ASP A CA 1
ATOM 895 C C . ASP A 1 116 ? -17.427 9.081 -13.784 1.00 92.38 116 ASP A C 1
ATOM 897 O O . ASP A 1 116 ? -18.404 8.384 -14.069 1.00 92.38 116 ASP A O 1
ATOM 901 N N . SER A 1 117 ? -17.364 9.787 -12.661 1.00 93.00 117 SER A N 1
ATOM 902 C CA . SER A 1 117 ? -18.440 9.866 -11.679 1.00 93.00 117 SER A CA 1
ATOM 903 C C . SER A 1 117 ? -18.347 11.197 -10.951 1.00 93.00 117 SER A C 1
ATOM 905 O O . SER A 1 117 ? -17.250 11.667 -10.661 1.00 93.00 117 SER A O 1
ATOM 907 N N . ILE A 1 118 ? -19.496 11.783 -10.613 1.00 92.88 118 ILE A N 1
ATOM 908 C CA . ILE A 1 118 ? -19.559 13.021 -9.825 1.00 92.88 118 ILE A CA 1
ATOM 909 C C . ILE A 1 118 ? -18.994 12.844 -8.407 1.00 92.88 118 ILE A C 1
ATOM 911 O O . ILE A 1 118 ? -18.573 13.812 -7.784 1.00 92.88 118 ILE A O 1
ATOM 915 N N . ASN A 1 119 ? -18.935 11.602 -7.919 1.00 94.31 119 ASN A N 1
ATOM 916 C CA . ASN A 1 119 ? -18.382 11.271 -6.609 1.00 94.31 119 ASN A CA 1
ATOM 917 C C . ASN A 1 119 ? -16.858 11.079 -6.637 1.00 94.31 119 ASN A C 1
ATOM 919 O O . ASN A 1 119 ? -16.289 10.735 -5.606 1.00 94.31 119 ASN A O 1
ATOM 923 N N . VAL A 1 120 ? -16.194 11.246 -7.788 1.00 97.06 120 VAL A N 1
ATOM 924 C CA . VAL A 1 120 ? -14.757 10.979 -7.932 1.00 97.06 120 VAL A CA 1
ATOM 925 C C . VAL A 1 120 ? -14.036 12.201 -8.486 1.00 97.06 120 VAL A C 1
ATOM 927 O O . VAL A 1 120 ? -14.152 12.529 -9.667 1.00 97.06 120 VAL A O 1
ATOM 930 N N . GLU A 1 121 ? -13.211 12.823 -7.651 1.00 97.31 121 GLU A N 1
ATOM 931 C CA . GLU A 1 121 ? -12.230 13.810 -8.086 1.00 97.31 121 GLU A CA 1
ATOM 932 C C . GLU A 1 121 ? -10.922 13.098 -8.452 1.00 97.31 121 GLU A C 1
ATOM 934 O O . GLU A 1 121 ? -10.364 12.341 -7.657 1.00 97.31 121 GLU A O 1
ATOM 939 N N . ARG A 1 122 ? -10.423 13.327 -9.671 1.00 96.06 122 ARG A N 1
ATOM 940 C CA . ARG A 1 122 ? -9.156 12.756 -10.149 1.00 96.06 122 ARG A CA 1
ATOM 941 C C . ARG A 1 122 ? -8.137 13.859 -10.372 1.00 96.06 122 ARG A C 1
ATOM 943 O O . ARG A 1 122 ? -8.424 14.824 -11.076 1.00 96.06 122 ARG A O 1
ATOM 950 N N . ARG A 1 123 ? -6.932 13.674 -9.840 1.00 95.44 123 ARG A N 1
ATOM 951 C CA . ARG A 1 123 ? -5.787 14.569 -10.025 1.00 95.44 123 ARG A CA 1
ATOM 952 C C . ARG A 1 123 ? -4.638 13.811 -10.682 1.00 95.44 123 ARG A C 1
ATOM 954 O O . ARG A 1 123 ? -4.245 12.741 -10.221 1.00 95.44 123 ARG A O 1
ATOM 961 N N . LEU A 1 124 ? -4.111 14.362 -11.772 1.00 93.38 124 LEU A N 1
ATOM 962 C CA . LEU A 1 124 ? -2.959 13.799 -12.471 1.00 93.38 124 LEU A CA 1
ATOM 963 C C . LEU A 1 124 ? -1.705 14.596 -12.115 1.00 93.38 124 LEU A C 1
ATOM 965 O O . LEU A 1 124 ? -1.534 15.714 -12.592 1.00 93.38 124 LEU A O 1
ATOM 969 N N . LEU A 1 125 ? -0.858 14.039 -11.249 1.00 92.50 125 LEU A N 1
ATOM 970 C CA . LEU A 1 125 ? 0.397 14.649 -10.801 1.00 92.50 125 LEU A CA 1
ATOM 971 C C . LEU A 1 125 ? 1.348 13.597 -10.216 1.00 92.50 125 LEU A C 1
ATOM 973 O O . LEU A 1 125 ? 0.925 12.503 -9.836 1.00 92.50 125 LEU A O 1
ATOM 977 N N . ASP A 1 126 ? 2.638 13.926 -10.140 1.00 89.56 126 ASP A N 1
ATOM 978 C CA . ASP A 1 126 ? 3.615 13.095 -9.435 1.00 89.56 126 ASP A CA 1
ATOM 979 C C . ASP A 1 126 ? 3.538 13.365 -7.928 1.00 89.56 126 ASP A C 1
ATOM 981 O O . ASP A 1 126 ? 4.017 14.388 -7.436 1.00 89.56 126 ASP A O 1
ATOM 985 N N . ILE A 1 127 ? 2.933 12.433 -7.188 1.00 89.69 127 ILE A N 1
ATOM 986 C CA . ILE A 1 127 ? 2.738 12.578 -5.740 1.00 89.69 127 ILE A CA 1
ATOM 987 C C . ILE A 1 127 ? 4.069 12.654 -4.983 1.00 89.69 127 ILE A C 1
ATOM 989 O O . ILE A 1 127 ? 4.134 13.239 -3.908 1.00 89.69 127 ILE A O 1
ATOM 993 N N . THR A 1 128 ? 5.157 12.124 -5.556 1.00 87.06 128 THR A N 1
ATOM 994 C CA . THR A 1 128 ? 6.490 12.163 -4.934 1.00 87.06 128 THR A CA 1
ATOM 995 C C . THR A 1 128 ? 7.097 13.567 -4.906 1.00 87.06 128 THR A C 1
ATOM 997 O O . THR A 1 128 ? 8.149 13.760 -4.294 1.00 87.06 128 THR A O 1
ATOM 1000 N N . LEU A 1 129 ? 6.449 14.541 -5.552 1.00 84.44 129 LEU A N 1
ATOM 1001 C CA . LEU A 1 129 ? 6.865 15.941 -5.630 1.00 84.44 129 LEU A CA 1
ATOM 1002 C C . LEU A 1 129 ? 5.940 16.895 -4.852 1.00 84.44 129 LEU A C 1
ATOM 1004 O O . LEU A 1 129 ? 6.081 18.109 -4.985 1.00 84.44 129 LEU A O 1
ATOM 1008 N N . LEU A 1 130 ? 5.024 16.375 -4.027 1.00 85.75 130 LEU A N 1
ATOM 1009 C CA . LEU A 1 130 ? 4.133 17.164 -3.162 1.00 85.75 130 LEU A CA 1
ATOM 1010 C C . LEU A 1 130 ? 4.880 17.749 -1.950 1.00 85.75 130 LEU A C 1
ATOM 1012 O O . LEU A 1 130 ? 4.659 17.354 -0.811 1.00 85.75 130 LEU A O 1
ATOM 1016 N N . ALA A 1 131 ? 5.821 18.663 -2.194 1.00 80.62 131 ALA A N 1
ATOM 1017 C CA . ALA A 1 131 ? 6.721 19.166 -1.156 1.00 80.62 131 ALA A CA 1
ATOM 1018 C C . ALA A 1 131 ? 5.992 19.861 0.003 1.00 80.62 131 ALA A C 1
ATOM 1020 O O . ALA A 1 131 ? 6.331 19.608 1.158 1.00 80.62 131 ALA A O 1
ATOM 1021 N N . GLU A 1 132 ? 4.976 20.676 -0.296 1.00 78.50 132 GLU A N 1
ATOM 1022 C CA . GLU A 1 132 ? 4.201 21.394 0.723 1.00 78.50 132 GLU A CA 1
ATOM 1023 C C . GLU A 1 132 ? 3.476 20.421 1.662 1.00 78.50 132 GLU A C 1
ATOM 1025 O O . GLU A 1 132 ? 3.621 20.530 2.879 1.00 78.50 132 GLU A O 1
ATOM 1030 N N . ASP A 1 133 ? 2.799 19.407 1.113 1.00 84.50 133 ASP A N 1
ATOM 1031 C CA . ASP A 1 133 ? 2.136 18.351 1.895 1.00 84.50 133 ASP A CA 1
ATOM 1032 C C . ASP A 1 133 ? 3.146 17.524 2.719 1.00 84.50 133 ASP A C 1
ATOM 1034 O O . ASP A 1 133 ? 2.870 17.058 3.828 1.00 84.50 133 ASP A O 1
ATOM 1038 N N . MET A 1 134 ? 4.376 17.399 2.219 1.00 86.25 134 MET A N 1
ATOM 1039 C CA . MET A 1 134 ? 5.492 16.764 2.924 1.00 86.25 134 MET A CA 1
ATOM 1040 C C . MET A 1 134 ? 6.188 17.698 3.935 1.00 86.25 134 MET A C 1
ATOM 1042 O O . MET A 1 134 ? 7.248 17.352 4.458 1.00 86.25 134 MET A O 1
ATOM 1046 N N . GLY A 1 135 ? 5.598 18.858 4.250 1.00 75.88 135 GLY A N 1
ATOM 1047 C CA . GLY A 1 135 ? 6.094 19.799 5.259 1.00 75.88 135 GLY A CA 1
ATOM 1048 C C . GLY A 1 135 ? 7.291 20.636 4.800 1.00 75.88 135 GLY A C 1
ATOM 1049 O O . GLY A 1 135 ? 8.025 21.176 5.630 1.00 75.88 135 GLY A O 1
ATOM 1050 N N . PHE A 1 136 ? 7.521 20.733 3.488 1.00 75.88 136 PHE A N 1
ATOM 1051 C CA . PHE A 1 136 ? 8.652 21.445 2.906 1.00 75.88 136 PHE A CA 1
ATOM 1052 C C . PHE A 1 136 ? 8.188 22.574 1.983 1.00 75.88 136 PHE A C 1
ATOM 1054 O O . PHE A 1 136 ? 7.602 22.346 0.929 1.00 75.88 136 PHE A O 1
ATOM 1061 N N . ILE A 1 137 ? 8.505 23.812 2.359 1.00 70.38 137 ILE A N 1
ATOM 1062 C CA . ILE A 1 137 ? 8.278 24.982 1.509 1.00 70.38 137 ILE A CA 1
ATOM 1063 C C . ILE A 1 137 ? 9.537 25.201 0.670 1.00 70.38 137 ILE A C 1
ATOM 1065 O O . ILE A 1 137 ? 10.610 25.479 1.207 1.00 70.38 137 ILE A O 1
ATOM 1069 N N . CYS A 1 138 ? 9.412 25.098 -0.649 1.00 62.44 138 CYS A N 1
ATOM 1070 C CA . CYS A 1 138 ? 10.479 25.423 -1.590 1.00 62.44 138 CYS A CA 1
ATOM 1071 C C . CYS A 1 138 ? 9.958 26.280 -2.739 1.00 62.44 138 CYS A C 1
ATOM 1073 O O . CYS A 1 138 ? 8.800 26.162 -3.130 1.00 62.44 138 CYS A O 1
ATOM 1075 N N . ASP A 1 139 ? 10.831 27.102 -3.324 1.00 58.00 139 ASP A N 1
ATOM 1076 C CA . ASP A 1 139 ? 10.513 27.780 -4.579 1.00 58.00 139 ASP A CA 1
ATOM 1077 C C . ASP A 1 139 ? 10.280 26.727 -5.680 1.00 58.00 139 ASP A C 1
ATOM 1079 O O . ASP A 1 139 ? 11.056 25.776 -5.834 1.00 58.00 139 ASP A O 1
ATOM 1083 N N . GLY A 1 140 ? 9.200 26.881 -6.451 1.00 52.06 140 GLY A N 1
ATOM 1084 C CA . GLY A 1 140 ? 8.758 25.916 -7.460 1.00 52.06 140 GLY A CA 1
ATOM 1085 C C . GLY A 1 140 ? 9.797 25.643 -8.555 1.00 52.06 140 GLY A C 1
ATOM 1086 O O . GLY A 1 140 ? 9.710 24.628 -9.247 1.00 52.06 140 GLY A O 1
ATOM 1087 N N . ALA A 1 141 ? 10.806 26.507 -8.703 1.00 51.25 141 ALA A N 1
ATOM 1088 C CA . ALA A 1 141 ? 11.954 26.290 -9.582 1.00 51.25 141 ALA A CA 1
ATOM 1089 C C . ALA A 1 141 ? 12.833 25.090 -9.164 1.00 51.25 141 ALA A C 1
ATOM 1091 O O . ALA A 1 141 ? 13.356 24.391 -10.033 1.00 51.25 141 ALA A O 1
ATOM 1092 N N . THR A 1 142 ? 12.963 24.800 -7.864 1.00 53.81 142 THR A N 1
ATOM 1093 C CA . THR A 1 142 ? 13.832 23.723 -7.350 1.00 53.81 142 THR A CA 1
ATOM 1094 C C . THR A 1 142 ? 13.257 22.331 -7.630 1.00 53.81 142 THR A C 1
ATOM 1096 O O . THR A 1 142 ? 14.005 21.415 -7.962 1.00 53.81 142 THR A O 1
ATOM 1099 N N . LEU A 1 143 ? 11.929 22.174 -7.586 1.00 54.22 143 LEU A N 1
ATOM 1100 C CA . LEU A 1 143 ? 11.256 20.904 -7.897 1.00 54.22 143 LEU A CA 1
ATOM 1101 C C . LEU A 1 143 ? 11.211 20.610 -9.403 1.00 54.22 143 LEU A C 1
ATOM 1103 O O . LEU A 1 143 ? 11.321 19.454 -9.801 1.00 54.22 143 LEU A O 1
ATOM 1107 N N . ARG A 1 144 ? 11.094 21.642 -10.255 1.00 50.25 144 ARG A N 1
ATOM 1108 C CA . ARG A 1 144 ? 11.059 21.481 -11.726 1.00 50.25 144 ARG A CA 1
ATOM 1109 C C . ARG A 1 144 ? 12.368 20.950 -12.309 1.00 50.25 144 ARG A C 1
ATOM 1111 O O . ARG A 1 144 ? 12.343 20.296 -13.346 1.00 50.25 144 ARG A O 1
ATOM 1118 N N . ASN A 1 145 ? 13.491 21.230 -11.650 1.00 45.34 145 ASN A N 1
ATOM 1119 C CA . ASN A 1 145 ? 14.812 20.753 -12.060 1.00 45.34 145 ASN A CA 1
ATOM 1120 C C . ASN A 1 145 ? 15.131 19.345 -11.529 1.00 45.34 145 ASN A C 1
ATOM 1122 O O . ASN A 1 145 ? 16.176 18.790 -11.873 1.00 45.34 145 ASN A O 1
ATOM 1126 N N . HIS A 1 146 ? 14.245 18.751 -10.718 1.00 56.16 146 HIS A N 1
ATOM 1127 C CA . HIS A 1 146 ? 14.377 17.367 -10.271 1.00 56.16 146 HIS A CA 1
ATOM 1128 C C . HIS A 1 146 ? 13.945 16.427 -11.398 1.00 56.16 146 HIS A C 1
ATOM 1130 O O . HIS A 1 146 ? 12.790 16.025 -11.531 1.00 56.16 146 HIS A O 1
ATOM 1136 N N . ILE A 1 147 ? 14.887 16.143 -12.293 1.00 52.53 147 ILE A N 1
ATOM 1137 C CA . ILE A 1 147 ? 14.703 15.158 -13.353 1.00 52.53 147 ILE A CA 1
ATOM 1138 C C . ILE A 1 147 ? 14.709 13.781 -12.690 1.00 52.53 147 ILE A C 1
ATOM 1140 O O . ILE A 1 147 ? 15.691 13.418 -12.042 1.00 52.53 147 ILE A O 1
ATOM 1144 N N . ARG A 1 148 ? 13.644 12.994 -12.895 1.00 56.75 148 ARG A N 1
ATOM 1145 C CA . ARG A 1 148 ? 13.642 11.556 -12.586 1.00 56.75 148 ARG A CA 1
ATOM 1146 C C . ARG A 1 148 ? 14.887 10.915 -13.188 1.00 56.75 148 ARG A C 1
ATOM 1148 O O . ARG A 1 148 ? 14.959 10.753 -14.405 1.00 56.75 148 ARG A O 1
ATOM 1155 N N . ASP A 1 149 ? 15.844 10.536 -12.348 1.00 55.69 149 ASP A N 1
ATOM 1156 C CA . ASP A 1 149 ? 17.025 9.803 -12.787 1.00 55.69 149 ASP A CA 1
ATOM 1157 C C . ASP A 1 149 ? 16.649 8.322 -12.958 1.00 55.69 149 ASP A C 1
ATOM 1159 O O . ASP A 1 149 ? 16.395 7.628 -11.965 1.00 55.69 149 ASP A O 1
ATOM 1163 N N . PRO A 1 150 ? 16.629 7.784 -14.193 1.00 53.81 150 PRO A N 1
ATOM 1164 C CA . PRO A 1 150 ? 16.284 6.387 -14.437 1.00 53.81 150 PRO A CA 1
ATOM 1165 C C . PRO A 1 150 ? 17.253 5.399 -13.774 1.00 53.81 150 PRO A C 1
ATOM 1167 O O . PRO A 1 150 ? 16.928 4.212 -13.682 1.00 53.81 150 PRO A O 1
ATOM 1170 N N . ASN A 1 151 ? 18.429 5.861 -13.336 1.00 52.34 151 ASN A N 1
ATOM 1171 C CA . ASN A 1 151 ? 19.424 5.057 -12.636 1.00 52.34 151 ASN A CA 1
ATOM 1172 C C . ASN A 1 151 ? 19.160 4.967 -11.123 1.00 52.34 151 ASN A C 1
ATOM 1174 O O . ASN A 1 151 ? 19.667 4.048 -10.485 1.00 52.34 151 ASN A O 1
ATOM 1178 N N . LYS A 1 152 ? 18.308 5.833 -10.552 1.00 62.44 152 LYS A N 1
ATOM 1179 C CA . LYS A 1 152 ? 17.996 5.883 -9.108 1.00 62.44 152 LYS A CA 1
ATOM 1180 C C . LYS A 1 152 ? 16.666 5.215 -8.749 1.00 62.44 152 LYS A C 1
ATOM 1182 O O . LYS A 1 152 ? 15.925 5.685 -7.888 1.00 62.44 152 LYS A O 1
ATOM 1187 N N . LYS A 1 153 ? 16.348 4.089 -9.393 1.00 65.44 153 LYS A N 1
ATOM 1188 C CA . LYS A 1 153 ? 15.045 3.402 -9.244 1.00 65.44 153 LYS A CA 1
ATOM 1189 C C . LYS A 1 153 ? 14.688 3.058 -7.801 1.00 65.44 153 LYS A C 1
ATOM 1191 O O . LYS A 1 153 ? 13.518 3.142 -7.437 1.00 65.44 153 LYS A O 1
ATOM 1196 N N . ASP A 1 154 ? 15.678 2.692 -6.995 1.00 66.00 154 ASP A N 1
ATOM 1197 C CA . ASP A 1 154 ? 15.451 2.324 -5.598 1.00 66.00 154 ASP A CA 1
ATOM 1198 C C . ASP A 1 154 ? 15.107 3.551 -4.739 1.00 66.00 154 ASP A C 1
ATOM 1200 O O . ASP A 1 154 ? 14.231 3.471 -3.877 1.00 66.00 154 ASP A O 1
ATOM 1204 N N . CYS A 1 155 ? 15.710 4.711 -5.028 1.00 74.19 155 CYS A N 1
ATOM 1205 C CA . CYS A 1 155 ? 15.351 5.976 -4.383 1.00 74.19 155 CYS A CA 1
ATOM 1206 C C . CYS A 1 155 ? 13.932 6.400 -4.768 1.00 74.19 155 CYS A C 1
ATOM 1208 O O . CYS A 1 155 ? 13.150 6.751 -3.893 1.00 74.19 155 CYS A O 1
ATOM 1210 N N . GLU A 1 156 ? 13.569 6.302 -6.049 1.00 80.25 156 GLU A N 1
ATOM 1211 C CA . GLU A 1 156 ? 12.227 6.657 -6.528 1.00 80.25 156 GLU A CA 1
ATOM 1212 C C . GLU A 1 156 ? 11.138 5.764 -5.917 1.00 80.25 156 GLU A C 1
ATOM 1214 O O . GLU A 1 156 ? 10.115 6.257 -5.444 1.00 80.25 156 GLU A O 1
ATOM 1219 N N . ALA A 1 157 ? 11.368 4.448 -5.856 1.00 82.56 157 ALA A N 1
ATOM 1220 C CA . ALA A 1 157 ? 10.432 3.518 -5.229 1.00 82.56 157 ALA A CA 1
ATOM 1221 C C . ALA A 1 157 ? 10.267 3.794 -3.726 1.00 82.56 157 ALA A C 1
ATOM 1223 O O . ALA A 1 157 ? 9.151 3.726 -3.196 1.00 82.56 157 ALA A O 1
ATOM 1224 N N . ARG A 1 158 ? 11.364 4.135 -3.037 1.00 86.75 158 ARG A N 1
ATOM 1225 C CA . ARG A 1 158 ? 11.323 4.481 -1.616 1.00 86.75 158 ARG A CA 1
ATOM 1226 C C . ARG A 1 158 ? 10.641 5.830 -1.385 1.00 86.75 158 ARG A C 1
ATOM 1228 O O . ARG A 1 158 ? 9.776 5.877 -0.521 1.00 86.75 158 ARG A O 1
ATOM 1235 N N . ARG A 1 159 ? 10.922 6.862 -2.194 1.00 88.50 159 ARG A N 1
ATOM 1236 C CA . ARG A 1 159 ? 10.214 8.16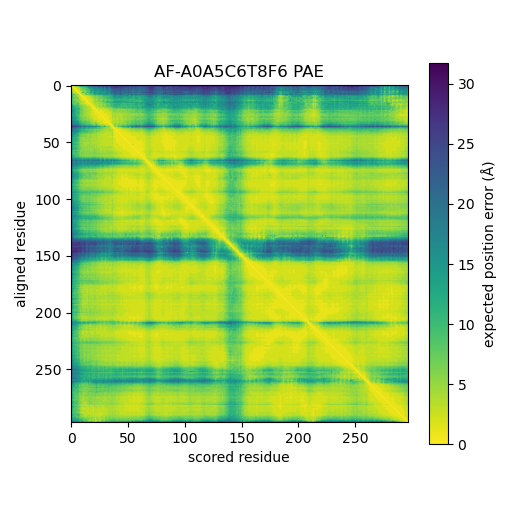1 -2.169 1.00 88.50 159 ARG A CA 1
ATOM 1237 C C . ARG A 1 159 ? 8.714 7.971 -2.345 1.00 88.50 159 ARG A C 1
ATOM 1239 O O . ARG A 1 159 ? 7.942 8.494 -1.551 1.00 88.50 159 ARG A O 1
ATOM 1246 N N . LEU A 1 160 ? 8.302 7.171 -3.331 1.00 90.56 160 LEU A N 1
ATOM 1247 C CA . LEU A 1 160 ? 6.893 6.850 -3.547 1.00 90.56 160 LEU A CA 1
ATOM 1248 C C . LEU A 1 160 ? 6.267 6.185 -2.320 1.00 90.56 160 LEU A C 1
ATOM 1250 O O . LEU A 1 160 ? 5.206 6.608 -1.867 1.00 90.56 160 LEU A O 1
ATOM 1254 N N . THR A 1 161 ? 6.939 5.178 -1.766 1.00 91.94 161 THR A N 1
ATOM 1255 C CA . THR A 1 161 ? 6.444 4.452 -0.591 1.00 91.94 161 THR A CA 1
ATOM 1256 C C . THR A 1 161 ? 6.326 5.380 0.618 1.00 91.94 161 THR A C 1
ATOM 1258 O O . THR A 1 161 ? 5.283 5.399 1.263 1.00 91.94 161 THR A O 1
ATOM 1261 N N . THR A 1 162 ? 7.344 6.192 0.919 1.00 93.00 162 THR A N 1
ATOM 1262 C CA . THR A 1 162 ? 7.304 7.103 2.072 1.00 93.00 162 THR A CA 1
ATOM 1263 C C . THR A 1 162 ? 6.269 8.207 1.903 1.00 93.00 162 THR A C 1
ATOM 1265 O O . THR A 1 162 ? 5.579 8.518 2.867 1.00 93.00 162 THR A O 1
ATOM 1268 N N . THR A 1 163 ? 6.086 8.746 0.694 1.00 94.25 163 THR A N 1
ATOM 1269 C CA . THR A 1 163 ? 4.993 9.683 0.394 1.00 94.25 163 THR A CA 1
ATOM 1270 C C . THR A 1 163 ? 3.628 9.038 0.641 1.00 94.25 163 THR A C 1
ATOM 1272 O O . THR A 1 163 ? 2.802 9.610 1.344 1.00 94.25 163 THR A O 1
ATOM 1275 N N . GLN A 1 164 ? 3.383 7.838 0.104 1.00 95.56 164 GLN A N 1
ATOM 1276 C CA . GLN A 1 164 ? 2.104 7.139 0.281 1.00 95.56 164 GLN A CA 1
ATOM 1277 C C . GLN A 1 164 ? 1.814 6.808 1.748 1.00 95.56 164 GLN A C 1
ATOM 1279 O O . GLN A 1 164 ? 0.670 6.911 2.184 1.00 95.56 164 GLN A O 1
ATOM 1284 N N . LEU A 1 165 ? 2.839 6.404 2.502 1.00 96.81 165 LEU A N 1
ATOM 1285 C CA . LEU A 1 165 ? 2.716 6.086 3.920 1.00 96.81 165 LEU A CA 1
ATOM 1286 C C . LEU A 1 165 ? 2.460 7.340 4.764 1.00 96.81 165 LEU A C 1
ATOM 1288 O O . LEU A 1 165 ? 1.524 7.335 5.558 1.00 96.81 165 LEU A O 1
ATOM 1292 N N . ALA A 1 166 ? 3.236 8.409 4.558 1.00 96.38 166 ALA A N 1
ATOM 1293 C CA . ALA A 1 166 ? 3.082 9.668 5.285 1.00 96.38 166 ALA A CA 1
ATOM 1294 C C . ALA A 1 166 ? 1.722 10.309 5.006 1.00 96.38 166 ALA A C 1
ATOM 1296 O O . ALA A 1 166 ? 0.917 10.469 5.920 1.00 96.38 166 ALA A O 1
ATOM 1297 N N . LEU A 1 167 ? 1.428 10.599 3.735 1.00 95.56 167 LEU A N 1
ATOM 1298 C CA . LEU A 1 167 ? 0.185 11.270 3.366 1.00 95.56 167 LEU A CA 1
ATOM 1299 C C . LEU A 1 167 ? -1.031 10.380 3.626 1.00 95.56 167 LEU A C 1
ATOM 1301 O O . LEU A 1 167 ? -2.071 10.872 4.048 1.00 95.56 167 LEU A O 1
ATOM 1305 N N . GLY A 1 168 ? -0.913 9.067 3.414 1.00 95.94 168 GLY A N 1
ATOM 1306 C CA . GLY A 1 168 ? -1.984 8.129 3.728 1.00 95.94 168 GLY A CA 1
ATOM 1307 C C . GLY A 1 168 ? -2.327 8.095 5.218 1.00 95.94 168 GLY A C 1
ATOM 1308 O O . GLY A 1 168 ? -3.506 8.117 5.554 1.00 95.94 168 GLY A O 1
ATOM 1309 N N . LEU A 1 169 ? -1.324 8.077 6.103 1.00 96.31 169 LEU A N 1
ATOM 1310 C CA . LEU A 1 169 ? -1.546 8.043 7.551 1.00 96.31 169 LEU A CA 1
ATOM 1311 C C . LEU A 1 169 ? -1.993 9.401 8.117 1.00 96.31 169 LEU A C 1
ATOM 1313 O O . LEU A 1 169 ? -2.718 9.438 9.104 1.00 96.31 169 LEU A O 1
ATOM 1317 N N . GLU A 1 170 ? -1.601 10.504 7.482 1.00 95.19 170 GLU A N 1
ATOM 1318 C CA . GLU A 1 170 ? -2.023 11.858 7.862 1.00 95.19 170 GLU A CA 1
ATOM 1319 C C . GLU A 1 170 ? -3.480 12.158 7.481 1.00 95.19 170 GLU A C 1
ATOM 1321 O O . GLU A 1 170 ? -4.166 12.887 8.192 1.00 95.19 170 GLU A O 1
ATOM 1326 N N . HIS A 1 171 ? -3.965 11.567 6.384 1.00 94.81 171 HIS A N 1
ATOM 1327 C CA . HIS A 1 171 ? -5.315 11.812 5.864 1.00 94.81 171 HIS A CA 1
ATOM 1328 C C . HIS A 1 171 ? -6.328 10.717 6.208 1.00 94.81 171 HIS A C 1
ATOM 1330 O O . HIS A 1 171 ? -7.519 10.896 5.952 1.00 94.81 171 HIS A O 1
ATOM 1336 N N . VAL A 1 172 ? -5.896 9.570 6.743 1.00 95.06 172 VAL A N 1
ATOM 1337 C CA . VAL A 1 172 ? -6.844 8.557 7.215 1.00 95.06 172 VAL A CA 1
ATOM 1338 C C . VAL A 1 172 ? -7.545 9.068 8.469 1.00 95.06 172 VAL A C 1
ATOM 1340 O O . VAL A 1 172 ? -6.917 9.606 9.375 1.00 95.06 172 VAL A O 1
ATOM 1343 N N . GLU A 1 173 ? -8.860 8.900 8.535 1.00 92.81 173 GLU A N 1
ATOM 1344 C CA . GLU A 1 173 ? -9.622 9.263 9.728 1.00 92.81 173 GLU A CA 1
ATOM 1345 C C . GLU A 1 173 ? -9.343 8.283 10.884 1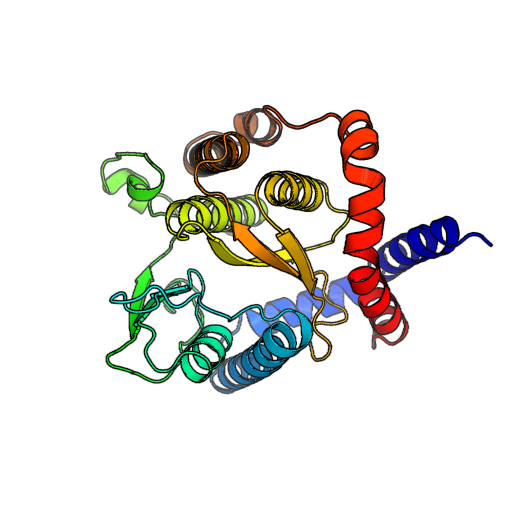.00 92.81 173 GLU A C 1
ATOM 1347 O O . GLU A 1 173 ? -9.011 7.114 10.643 1.00 92.81 173 GLU A O 1
ATOM 1352 N N . PRO A 1 174 ? -9.486 8.713 12.155 1.00 94.19 174 PRO A N 1
ATOM 1353 C CA . PRO A 1 174 ? -9.402 7.812 13.300 1.00 94.19 174 PRO A CA 1
ATOM 1354 C C . PRO A 1 174 ? -10.328 6.599 13.141 1.00 94.19 174 PRO A C 1
ATOM 1356 O O . PRO A 1 174 ? -11.509 6.731 12.837 1.00 94.19 174 PRO A O 1
ATOM 1359 N N . GLY A 1 175 ? -9.792 5.397 13.348 1.00 94.44 175 GLY A N 1
ATOM 1360 C CA . GLY A 1 175 ? -10.527 4.147 13.134 1.00 94.44 175 GLY A CA 1
ATOM 1361 C C . GLY A 1 175 ? -10.566 3.674 11.672 1.00 94.44 175 GLY A C 1
ATOM 1362 O O . GLY A 1 175 ? -11.008 2.555 11.405 1.00 94.44 175 GLY A O 1
ATOM 1363 N N . GLY A 1 176 ? -10.062 4.478 10.734 1.00 95.38 176 GLY A N 1
ATOM 1364 C CA . GLY A 1 176 ? -10.058 4.196 9.304 1.00 95.38 176 GLY A CA 1
ATOM 1365 C C . GLY A 1 176 ? -9.160 3.029 8.885 1.00 95.38 176 GLY A C 1
ATOM 1366 O O . GLY A 1 176 ? -8.559 2.321 9.703 1.00 95.38 176 GLY A O 1
ATOM 1367 N N . THR A 1 177 ? -9.100 2.810 7.569 1.00 97.44 177 THR A N 1
ATOM 1368 C CA . THR A 1 177 ? -8.391 1.684 6.950 1.00 97.44 177 THR A CA 1
ATOM 1369 C C . THR A 1 177 ? -7.409 2.157 5.885 1.00 97.44 177 THR A C 1
ATOM 1371 O O . THR A 1 177 ? -7.764 2.944 5.013 1.00 97.44 177 THR A O 1
ATOM 1374 N N . MET A 1 178 ? -6.196 1.603 5.902 1.00 98.12 178 MET A N 1
ATOM 1375 C CA . MET A 1 178 ? -5.214 1.725 4.827 1.00 98.12 178 MET A CA 1
ATOM 1376 C C . MET A 1 178 ? -4.955 0.358 4.186 1.00 98.12 178 MET A C 1
ATOM 1378 O O . MET A 1 178 ? -4.744 -0.645 4.872 1.00 98.12 178 MET A O 1
ATOM 1382 N N . VAL A 1 179 ? -4.929 0.328 2.851 1.00 98.12 179 VAL A N 1
ATOM 1383 C CA . VAL A 1 179 ? -4.555 -0.848 2.052 1.00 98.12 179 VAL A CA 1
ATOM 1384 C C . VAL A 1 179 ? -3.265 -0.530 1.306 1.00 98.12 179 VAL A C 1
ATOM 1386 O O . VAL A 1 179 ? -3.258 0.278 0.382 1.00 98.12 179 VAL A O 1
ATOM 1389 N N . ILE A 1 180 ? -2.168 -1.162 1.712 1.00 97.94 180 ILE A N 1
ATOM 1390 C CA . ILE A 1 180 ? -0.808 -0.779 1.321 1.00 97.94 180 ILE A CA 1
ATOM 1391 C C . ILE A 1 180 ? -0.154 -1.939 0.571 1.00 97.94 180 ILE A C 1
ATOM 1393 O O . ILE A 1 180 ? -0.118 -3.064 1.066 1.00 97.94 180 ILE A O 1
ATOM 1397 N N . LEU A 1 181 ? 0.375 -1.681 -0.625 1.00 96.31 181 LEU A N 1
ATOM 1398 C CA . LEU A 1 181 ? 1.151 -2.659 -1.389 1.00 96.31 181 LEU A CA 1
ATOM 1399 C C . LEU A 1 181 ? 2.585 -2.723 -0.844 1.00 96.31 181 LEU A C 1
ATOM 1401 O O . LEU A 1 181 ? 3.302 -1.731 -0.888 1.00 96.31 181 LEU A O 1
ATOM 1405 N N . LEU A 1 182 ? 3.019 -3.898 -0.390 1.00 95.81 182 LEU A N 1
ATOM 1406 C CA . LEU A 1 182 ? 4.376 -4.156 0.102 1.00 95.81 182 LEU A CA 1
ATOM 1407 C C . LEU A 1 182 ? 5.013 -5.326 -0.652 1.00 95.81 182 LEU A C 1
ATOM 1409 O O . LEU A 1 182 ? 4.339 -6.066 -1.375 1.00 95.81 182 LEU A O 1
ATOM 1413 N N . HIS A 1 183 ? 6.324 -5.510 -0.494 1.00 93.56 183 HIS A N 1
ATOM 1414 C CA . HIS A 1 183 ? 7.091 -6.530 -1.206 1.00 93.56 183 HIS A CA 1
ATOM 1415 C C . HIS A 1 183 ? 8.008 -7.297 -0.265 1.00 93.56 183 HIS A C 1
ATOM 1417 O O . HIS A 1 183 ? 8.827 -6.680 0.397 1.00 93.56 183 HIS A O 1
ATOM 1423 N N . LYS A 1 184 ? 7.950 -8.638 -0.326 1.00 92.25 184 LYS A N 1
ATOM 1424 C CA . LYS A 1 184 ? 8.746 -9.566 0.503 1.00 92.25 184 LYS A CA 1
ATOM 1425 C C . LYS A 1 184 ? 8.539 -9.325 2.004 1.00 92.25 184 LYS A C 1
ATOM 1427 O O . LYS A 1 184 ? 9.109 -8.409 2.577 1.00 92.25 184 LYS A O 1
ATOM 1432 N N . VAL A 1 185 ? 7.745 -10.178 2.648 1.00 94.31 185 VAL A N 1
ATOM 1433 C CA . VAL A 1 185 ? 7.410 -10.031 4.079 1.00 94.31 185 VAL A CA 1
ATOM 1434 C C . VAL A 1 185 ? 8.668 -9.972 4.953 1.00 94.31 185 VAL A C 1
ATOM 1436 O O . VAL A 1 185 ? 8.694 -9.249 5.935 1.00 94.31 185 VAL A O 1
ATOM 1439 N N . GLU A 1 186 ? 9.712 -10.705 4.571 1.00 90.88 186 GLU A N 1
ATOM 1440 C CA . GLU A 1 186 ? 10.991 -10.808 5.272 1.00 90.88 186 GLU A CA 1
ATOM 1441 C C . GLU A 1 186 ? 11.995 -9.678 4.979 1.00 90.88 186 GLU A C 1
ATOM 1443 O O . GLU A 1 186 ? 13.081 -9.670 5.556 1.00 90.88 186 GLU A O 1
ATOM 1448 N N . ALA A 1 187 ? 11.692 -8.751 4.063 1.00 90.44 187 ALA A N 1
ATOM 1449 C CA . ALA A 1 187 ? 12.587 -7.630 3.784 1.00 90.44 187 ALA A CA 1
ATOM 1450 C C . ALA A 1 187 ? 12.560 -6.619 4.936 1.00 90.44 187 ALA A C 1
ATOM 1452 O O . ALA A 1 187 ? 11.483 -6.261 5.401 1.00 90.44 187 ALA A O 1
ATOM 1453 N N . TRP A 1 188 ? 13.732 -6.117 5.338 1.00 88.31 188 TRP A N 1
ATOM 1454 C CA . TRP A 1 188 ? 13.888 -5.223 6.492 1.00 88.31 188 TRP A CA 1
ATOM 1455 C C . TRP A 1 188 ? 12.906 -4.042 6.484 1.00 88.31 188 TRP A C 1
ATOM 1457 O O . TRP A 1 188 ? 12.078 -3.948 7.382 1.00 88.31 188 TRP A O 1
ATOM 1467 N N . ASP A 1 189 ? 12.892 -3.238 5.413 1.00 87.88 189 ASP A N 1
ATOM 1468 C CA . ASP A 1 189 ? 11.968 -2.102 5.262 1.00 87.88 189 ASP A CA 1
ATOM 1469 C C . ASP A 1 189 ? 10.496 -2.512 5.456 1.00 87.88 189 ASP A C 1
ATOM 1471 O O . ASP A 1 189 ? 9.710 -1.801 6.078 1.00 87.88 189 ASP A O 1
ATOM 1475 N N . THR A 1 190 ? 10.113 -3.688 4.946 1.00 93.56 190 THR A N 1
ATOM 1476 C CA . THR A 1 190 ? 8.750 -4.214 5.087 1.00 93.56 190 THR A CA 1
ATOM 1477 C C . THR A 1 190 ? 8.467 -4.625 6.525 1.00 93.56 190 THR A C 1
ATOM 1479 O O . THR A 1 190 ? 7.420 -4.267 7.055 1.00 93.56 190 THR A O 1
ATOM 1482 N N . VAL A 1 191 ? 9.389 -5.332 7.176 1.00 94.19 191 VAL A N 1
ATOM 1483 C CA . VAL A 1 191 ? 9.245 -5.745 8.575 1.00 94.19 191 VAL A CA 1
ATOM 1484 C C . VAL A 1 191 ? 9.115 -4.528 9.494 1.00 94.19 191 VAL A C 1
ATOM 1486 O O . VAL A 1 191 ? 8.231 -4.517 10.350 1.00 94.19 191 VAL A O 1
ATOM 1489 N N . THR A 1 192 ? 9.911 -3.478 9.276 1.00 92.56 192 THR A N 1
ATOM 1490 C CA . THR A 1 192 ? 9.817 -2.229 10.045 1.00 92.56 192 THR A CA 1
ATOM 1491 C C . THR A 1 192 ? 8.459 -1.551 9.854 1.00 92.56 192 THR A C 1
ATOM 1493 O O . THR A 1 192 ? 7.855 -1.109 10.831 1.00 92.56 192 THR A O 1
ATOM 1496 N N . ILE A 1 193 ? 7.931 -1.506 8.623 1.00 95.12 193 ILE A N 1
ATOM 1497 C CA . ILE A 1 193 ? 6.582 -0.980 8.351 1.00 95.12 193 ILE A CA 1
ATOM 1498 C C . ILE A 1 193 ? 5.520 -1.813 9.081 1.00 95.12 193 ILE A C 1
ATOM 1500 O O . ILE A 1 193 ? 4.662 -1.247 9.756 1.00 95.12 193 ILE A O 1
ATOM 1504 N N . LEU A 1 194 ? 5.581 -3.145 8.978 1.00 97.19 194 LEU A N 1
ATOM 1505 C CA . LEU A 1 194 ? 4.627 -4.040 9.638 1.00 97.19 194 LEU A CA 1
ATOM 1506 C C . LEU A 1 194 ? 4.642 -3.858 11.157 1.00 97.19 194 LEU A C 1
ATOM 1508 O O . LEU A 1 194 ? 3.576 -3.707 11.747 1.00 97.19 194 LEU A O 1
ATOM 1512 N N . ASN A 1 195 ? 5.830 -3.809 11.764 1.00 95.50 195 ASN A N 1
ATOM 1513 C CA . ASN A 1 195 ? 5.974 -3.586 13.198 1.00 95.50 195 ASN A CA 1
ATOM 1514 C C . ASN A 1 195 ? 5.369 -2.237 13.615 1.00 95.50 195 ASN A C 1
ATOM 1516 O O . ASN A 1 195 ? 4.566 -2.181 14.541 1.00 95.50 195 ASN A O 1
ATOM 1520 N N . ARG A 1 196 ? 5.680 -1.150 12.889 1.00 94.88 196 ARG A N 1
ATOM 1521 C CA . ARG A 1 196 ? 5.121 0.183 13.172 1.00 94.88 196 ARG A CA 1
ATOM 1522 C C . ARG A 1 196 ? 3.594 0.166 13.143 1.00 94.88 196 ARG A C 1
ATOM 1524 O O . ARG A 1 196 ? 2.979 0.536 14.137 1.00 94.88 196 ARG A O 1
ATOM 1531 N N . PHE A 1 197 ? 2.980 -0.317 12.060 1.00 97.81 197 PHE A N 1
ATOM 1532 C CA . PHE A 1 197 ? 1.516 -0.381 11.971 1.00 97.81 197 PHE A CA 1
ATOM 1533 C C . PHE A 1 197 ? 0.892 -1.290 13.038 1.00 97.81 197 PHE A C 1
ATOM 1535 O O . PHE A 1 197 ? -0.202 -0.981 13.508 1.00 97.81 197 PHE A O 1
ATOM 1542 N N . ASN A 1 198 ? 1.571 -2.361 13.463 1.00 97.31 198 ASN A N 1
ATOM 1543 C CA . ASN A 1 198 ? 1.086 -3.245 14.529 1.00 97.31 198 ASN A CA 1
ATOM 1544 C C . ASN A 1 198 ? 0.910 -2.517 15.873 1.00 97.31 198 ASN A C 1
ATOM 1546 O O . ASN A 1 198 ? 0.056 -2.895 16.668 1.00 97.31 198 ASN A O 1
ATOM 1550 N N . LYS A 1 199 ? 1.681 -1.448 16.123 1.00 96.81 199 LYS A N 1
ATOM 1551 C CA . LYS A 1 199 ? 1.605 -0.680 17.376 1.00 96.81 199 LYS A CA 1
ATOM 1552 C C . LYS A 1 199 ? 0.353 0.190 17.493 1.00 96.81 199 LYS A C 1
ATOM 1554 O O . LYS A 1 199 ? -0.068 0.492 18.603 1.00 96.81 199 LYS A O 1
ATOM 1559 N N . PHE A 1 200 ? -0.232 0.621 16.374 1.00 98.12 200 PHE A N 1
ATOM 1560 C CA . PHE A 1 200 ? -1.323 1.608 16.370 1.00 98.12 200 PHE A CA 1
ATOM 1561 C C . PHE A 1 200 ? -2.525 1.213 15.503 1.00 98.12 200 PHE A C 1
ATOM 1563 O O . PHE A 1 200 ? -3.431 2.019 15.290 1.00 98.12 200 PHE A O 1
ATOM 1570 N N . SER A 1 201 ? -2.559 -0.013 14.981 1.00 98.31 201 SER A N 1
ATOM 1571 C CA . SER A 1 201 ? -3.651 -0.506 14.143 1.00 98.31 201 SER A CA 1
ATOM 1572 C C . SER A 1 201 ? -3.771 -2.027 14.210 1.00 98.31 201 SER A C 1
ATOM 1574 O O . SER A 1 201 ? -2.848 -2.728 14.614 1.00 98.31 201 SER A O 1
ATOM 1576 N N . ASN A 1 202 ? -4.907 -2.550 13.757 1.00 97.88 202 ASN A N 1
ATOM 1577 C CA . ASN A 1 202 ? -5.084 -3.977 13.525 1.00 97.88 202 ASN A CA 1
ATOM 1578 C C . ASN A 1 202 ? -4.600 -4.323 12.116 1.00 97.88 202 ASN A C 1
ATOM 1580 O O . ASN A 1 202 ? -5.195 -3.858 11.136 1.00 97.88 202 ASN A O 1
ATOM 1584 N N . ILE A 1 203 ? -3.580 -5.177 12.005 1.00 98.06 203 ILE A N 1
ATOM 1585 C CA . ILE A 1 203 ? -2.975 -5.523 10.715 1.00 98.06 203 ILE A CA 1
ATOM 1586 C C . ILE A 1 203 ? -3.313 -6.937 10.238 1.00 98.06 203 ILE A C 1
ATOM 1588 O O . ILE A 1 203 ? -3.371 -7.897 11.005 1.00 98.06 203 ILE A O 1
ATOM 1592 N N . LYS A 1 204 ? -3.515 -7.077 8.926 1.00 97.81 204 LYS A N 1
ATOM 1593 C CA . LYS A 1 204 ? -3.634 -8.360 8.219 1.00 97.81 204 LYS A CA 1
ATOM 1594 C C . LYS A 1 204 ? -2.844 -8.311 6.923 1.00 97.81 204 LYS A C 1
ATOM 1596 O O . LYS A 1 204 ? -2.763 -7.265 6.285 1.00 97.81 204 LYS A O 1
ATOM 1601 N N . LEU A 1 205 ? -2.310 -9.456 6.502 1.00 98.00 205 LEU A N 1
ATOM 1602 C CA . LEU A 1 205 ? -1.626 -9.582 5.217 1.00 98.00 205 LEU A CA 1
ATOM 1603 C C . LEU A 1 205 ? -2.473 -10.365 4.220 1.00 98.00 205 LEU A C 1
ATOM 1605 O O . LEU A 1 205 ? -3.020 -11.419 4.543 1.00 98.00 205 LEU A O 1
ATOM 1609 N N . TYR A 1 206 ? -2.520 -9.882 2.983 1.00 97.19 206 TYR A N 1
ATOM 1610 C CA . TYR A 1 206 ? -3.223 -10.536 1.889 1.00 97.19 206 TYR A CA 1
ATOM 1611 C C . TYR A 1 206 ? -2.308 -10.751 0.689 1.00 97.19 206 TYR A C 1
ATOM 1613 O O . TYR A 1 206 ? -1.736 -9.817 0.123 1.00 97.19 206 TYR A O 1
ATOM 1621 N N . LYS A 1 207 ? -2.214 -12.006 0.251 1.00 96.50 207 LYS A N 1
ATOM 1622 C CA . LYS A 1 207 ? -1.480 -12.404 -0.947 1.00 96.50 207 LYS A CA 1
ATOM 1623 C C . LYS A 1 207 ? -2.470 -12.730 -2.067 1.00 96.50 207 LYS A C 1
ATOM 1625 O O . LYS A 1 207 ? -3.236 -13.682 -1.916 1.00 96.50 207 LYS A O 1
ATOM 1630 N N . PRO A 1 208 ? -2.463 -11.994 -3.194 1.00 93.44 208 PRO A N 1
ATOM 1631 C CA . PRO A 1 208 ? -3.395 -12.264 -4.281 1.00 93.44 208 PRO A CA 1
ATOM 1632 C C . PRO A 1 208 ? -3.313 -13.696 -4.831 1.00 93.44 208 PRO A C 1
ATOM 1634 O O . PRO A 1 208 ? -2.232 -14.158 -5.192 1.00 93.44 208 PRO A O 1
ATOM 1637 N N . LYS A 1 209 ? -4.492 -14.340 -4.883 1.00 86.12 209 LYS A N 1
ATOM 1638 C CA . LYS A 1 209 ? -4.849 -15.658 -5.459 1.00 86.12 209 LYS A CA 1
ATOM 1639 C C . LYS A 1 209 ? -4.609 -15.815 -6.970 1.00 86.12 209 LYS A C 1
ATOM 1641 O O . LYS A 1 209 ? -4.067 -16.828 -7.370 1.00 86.12 209 LYS A O 1
ATOM 1646 N N . PRO A 1 210 ? -5.114 -14.897 -7.809 1.00 80.62 210 PRO A N 1
ATOM 1647 C CA . PRO A 1 210 ? -4.871 -14.929 -9.249 1.00 80.62 210 PRO A CA 1
ATOM 1648 C C . PRO A 1 210 ? -3.887 -13.831 -9.700 1.00 80.62 210 PRO A C 1
ATOM 1650 O O . PRO A 1 210 ? -4.001 -12.672 -9.296 1.00 80.62 210 PRO A O 1
ATOM 1653 N N . GLY A 1 211 ? -2.956 -14.172 -10.590 1.00 80.50 211 GLY A N 1
ATOM 1654 C CA . GLY A 1 211 ? -2.126 -13.257 -11.385 1.00 80.50 211 GLY A CA 1
ATOM 1655 C C . GLY A 1 211 ? -0.865 -12.711 -10.704 1.00 80.50 211 GLY A C 1
ATOM 1656 O O . GLY A 1 211 ? 0.117 -12.435 -11.397 1.00 80.50 211 GLY A O 1
ATOM 1657 N N . HIS A 1 212 ? -0.856 -12.564 -9.375 1.00 87.38 212 HIS A N 1
ATOM 1658 C CA . HIS A 1 212 ? 0.283 -12.043 -8.596 1.00 87.38 212 HIS A CA 1
ATOM 1659 C C . HIS A 1 212 ? 0.782 -13.001 -7.498 1.00 87.38 212 HIS A C 1
ATOM 1661 O O . HIS A 1 212 ? 1.523 -12.595 -6.602 1.00 87.38 212 HIS A O 1
ATOM 1667 N N . GLU A 1 213 ? 0.445 -14.282 -7.574 1.00 90.00 213 GLU A N 1
ATOM 1668 C CA . GLU A 1 213 ? 0.815 -15.318 -6.602 1.00 90.00 213 GLU A CA 1
ATOM 1669 C C . GLU A 1 213 ? 2.333 -15.508 -6.542 1.00 90.00 213 GLU A C 1
ATOM 1671 O O . GLU A 1 213 ? 2.924 -15.538 -5.467 1.00 90.00 213 GLU A O 1
ATOM 1676 N N . THR A 1 214 ? 2.979 -15.559 -7.712 1.00 87.31 214 THR A N 1
ATOM 1677 C CA . THR A 1 214 ? 4.440 -15.721 -7.842 1.00 87.31 214 THR A CA 1
ATOM 1678 C C . THR A 1 214 ? 5.219 -14.439 -7.554 1.00 87.31 214 THR A C 1
ATOM 1680 O O . THR A 1 214 ? 6.425 -14.490 -7.333 1.00 87.31 214 THR A O 1
ATOM 1683 N N . ARG A 1 215 ? 4.565 -13.268 -7.575 1.00 88.88 215 ARG A N 1
ATOM 1684 C CA . ARG A 1 215 ? 5.230 -11.971 -7.350 1.00 88.88 215 ARG A CA 1
ATOM 1685 C C . ARG A 1 215 ? 5.683 -11.825 -5.905 1.00 88.88 215 ARG A C 1
ATOM 1687 O O . ARG A 1 215 ? 5.216 -12.548 -5.039 1.00 88.88 215 ARG A O 1
ATOM 1694 N N . SER A 1 216 ? 6.579 -10.887 -5.620 1.00 90.94 216 SER A N 1
ATOM 1695 C CA . SER A 1 216 ? 6.948 -10.561 -4.235 1.00 90.94 216 SER A CA 1
ATOM 1696 C C . SER A 1 216 ? 5.902 -9.697 -3.538 1.00 90.94 216 SER A C 1
ATOM 1698 O O . SER A 1 216 ? 5.932 -9.587 -2.318 1.00 90.94 216 SER A O 1
ATOM 1700 N N . SER A 1 217 ? 4.993 -9.096 -4.311 1.00 93.50 217 SER A N 1
ATOM 1701 C CA . SER A 1 217 ? 3.976 -8.188 -3.806 1.00 93.50 217 SER A CA 1
ATOM 1702 C C . SER A 1 217 ? 2.916 -8.892 -2.967 1.00 93.50 217 SER A C 1
ATOM 1704 O O . SER A 1 217 ? 2.481 -10.006 -3.279 1.00 93.50 217 SER A O 1
ATOM 1706 N N . PHE A 1 218 ? 2.465 -8.207 -1.932 1.00 97.12 218 PHE A N 1
ATOM 1707 C CA . PHE A 1 218 ? 1.313 -8.545 -1.106 1.00 97.12 218 PHE A CA 1
ATOM 1708 C C . PHE A 1 218 ? 0.732 -7.244 -0.541 1.00 97.12 218 PHE A C 1
ATOM 1710 O O . PHE A 1 218 ? 1.310 -6.176 -0.727 1.00 97.12 218 PHE A O 1
ATOM 1717 N N . TYR A 1 219 ? -0.416 -7.322 0.117 1.00 97.94 219 TYR A N 1
ATOM 1718 C CA . TYR A 1 219 ? -1.065 -6.161 0.711 1.00 97.94 219 TYR A CA 1
ATOM 1719 C C . TYR A 1 219 ? -1.028 -6.256 2.229 1.00 97.94 219 TYR A C 1
ATOM 1721 O O . TYR A 1 219 ? -1.387 -7.294 2.785 1.00 97.94 219 TYR A O 1
ATOM 1729 N N . LEU A 1 220 ? -0.619 -5.173 2.878 1.00 98.50 220 LEU A N 1
ATOM 1730 C CA . LEU A 1 220 ? -0.932 -4.883 4.268 1.00 98.50 220 LEU A CA 1
ATOM 1731 C C . LEU A 1 220 ? -2.309 -4.212 4.309 1.00 98.50 220 LEU A C 1
ATOM 1733 O O . LEU A 1 220 ? -2.558 -3.250 3.586 1.00 98.50 220 LEU A O 1
ATOM 1737 N N . ILE A 1 221 ? -3.197 -4.726 5.150 1.00 98.38 221 ILE A N 1
ATOM 1738 C CA . ILE A 1 221 ? -4.480 -4.119 5.483 1.00 98.38 221 ILE A CA 1
ATOM 1739 C C . ILE A 1 221 ? -4.374 -3.687 6.940 1.00 98.38 221 ILE A C 1
ATOM 1741 O O . ILE A 1 221 ? -4.378 -4.543 7.825 1.00 98.38 221 ILE A O 1
ATOM 1745 N N . ALA A 1 222 ? -4.251 -2.384 7.168 1.00 98.25 222 ALA A N 1
ATOM 1746 C CA . ALA A 1 222 ? -4.249 -1.775 8.491 1.00 98.25 222 ALA A CA 1
ATOM 1747 C C . ALA A 1 222 ? -5.630 -1.167 8.745 1.00 98.25 222 ALA A C 1
ATOM 1749 O O . ALA A 1 222 ? -6.079 -0.329 7.973 1.00 98.25 222 ALA A O 1
ATOM 1750 N N . THR A 1 223 ? -6.314 -1.611 9.793 1.00 97.81 223 THR A N 1
ATOM 1751 C CA . THR A 1 223 ? -7.670 -1.168 10.165 1.00 97.81 223 THR A CA 1
ATOM 1752 C C . THR A 1 223 ? -7.675 -0.622 11.582 1.00 97.81 223 THR A C 1
ATOM 1754 O O . THR A 1 223 ? -6.771 -0.937 12.358 1.00 97.81 223 THR A O 1
ATOM 1757 N N . ASN A 1 224 ? -8.708 0.137 11.949 1.00 96.69 224 ASN A N 1
ATOM 1758 C CA . ASN A 1 224 ? -8.809 0.744 13.275 1.00 96.69 224 ASN A CA 1
ATOM 1759 C C . ASN A 1 224 ? -7.564 1.586 13.610 1.00 96.69 224 ASN A C 1
ATOM 1761 O O . ASN A 1 224 ? -6.948 1.423 14.664 1.00 96.69 224 ASN A O 1
ATOM 1765 N N . ILE A 1 225 ? -7.138 2.414 12.653 1.00 97.69 225 ILE A N 1
ATOM 1766 C CA . ILE A 1 225 ? -5.910 3.199 12.778 1.00 97.69 225 ILE A CA 1
ATOM 1767 C C . ILE A 1 225 ? -6.086 4.276 13.851 1.00 97.69 225 ILE A C 1
ATOM 1769 O O . ILE A 1 225 ? -6.984 5.115 13.780 1.00 97.69 225 ILE A O 1
ATOM 1773 N N . GLN A 1 226 ? -5.195 4.267 14.837 1.00 97.81 226 GLN A N 1
ATOM 1774 C CA . GLN A 1 226 ? -5.130 5.260 15.904 1.00 97.81 226 GLN A CA 1
ATOM 1775 C C . GLN A 1 226 ? -4.194 6.397 15.479 1.00 97.81 226 GLN A C 1
ATOM 1777 O O . GLN A 1 226 ? -3.009 6.397 15.801 1.00 97.81 226 GLN A O 1
ATOM 1782 N N . THR A 1 227 ? -4.718 7.369 14.734 1.00 95.19 227 THR A N 1
ATOM 1783 C CA . THR A 1 227 ? -3.917 8.437 14.099 1.00 95.19 227 THR A CA 1
ATOM 1784 C C . THR A 1 227 ? -3.171 9.330 15.090 1.00 95.19 227 THR A C 1
ATOM 1786 O O . THR A 1 227 ? -2.098 9.831 14.778 1.00 95.19 227 THR A O 1
ATOM 1789 N N . GLN A 1 228 ? -3.702 9.488 16.305 1.00 96.69 228 GLN A N 1
ATOM 1790 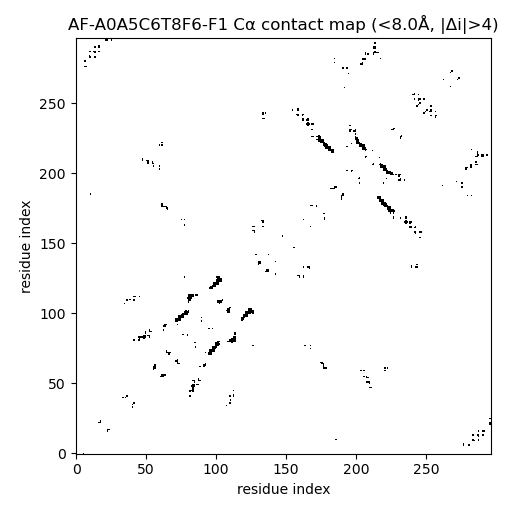C CA . GLN A 1 228 ? -3.087 10.277 17.379 1.00 96.69 228 GLN A CA 1
ATOM 1791 C C . GLN A 1 228 ? -2.125 9.464 18.261 1.00 96.69 228 GLN A C 1
ATOM 1793 O O . GLN A 1 228 ? -1.602 9.978 19.249 1.00 96.69 228 GLN A O 1
ATOM 1798 N N . HIS A 1 229 ? -1.900 8.185 17.950 1.00 97.94 229 HIS A N 1
ATOM 1799 C CA . HIS A 1 229 ? -0.956 7.367 18.700 1.00 97.94 229 HIS A CA 1
ATOM 1800 C C . HIS A 1 229 ? 0.480 7.896 18.494 1.00 97.94 229 HIS A C 1
ATOM 1802 O O . HIS A 1 229 ? 0.853 8.164 17.349 1.00 97.94 229 HIS A O 1
ATOM 1808 N N . PRO A 1 230 ? 1.330 8.000 19.538 1.00 97.00 230 PRO A N 1
ATOM 1809 C CA . PRO A 1 230 ? 2.679 8.567 19.406 1.00 97.00 230 PRO A CA 1
ATOM 1810 C C . PRO A 1 230 ? 3.533 7.906 18.315 1.00 97.00 230 PRO A C 1
ATOM 1812 O O . PRO A 1 230 ? 4.226 8.587 17.568 1.00 97.00 230 PRO A O 1
ATOM 1815 N N . GLU A 1 231 ? 3.432 6.582 18.174 1.00 95.56 231 GLU A N 1
ATOM 1816 C CA . GLU A 1 231 ? 4.135 5.822 17.125 1.00 95.56 231 GLU A CA 1
ATOM 1817 C C . GLU A 1 231 ? 3.629 6.130 15.707 1.00 95.56 231 GLU A C 1
ATOM 1819 O O . GLU A 1 231 ? 4.405 6.059 14.757 1.00 95.56 231 GLU A O 1
ATOM 1824 N N . ALA A 1 232 ? 2.349 6.490 15.549 1.00 96.75 232 ALA A N 1
ATOM 1825 C CA . ALA A 1 232 ? 1.795 6.899 14.259 1.00 96.75 232 ALA A CA 1
ATOM 1826 C C . ALA A 1 232 ? 2.346 8.274 13.856 1.00 96.75 232 ALA A C 1
ATOM 1828 O O . ALA A 1 232 ? 2.854 8.434 12.748 1.00 96.75 232 ALA A O 1
ATOM 1829 N N . LEU A 1 233 ? 2.339 9.232 14.788 1.00 96.81 233 LEU A N 1
ATOM 1830 C CA . LEU A 1 233 ? 2.904 10.570 14.582 1.00 96.81 233 LEU A CA 1
ATOM 1831 C C . LEU A 1 233 ? 4.408 10.502 14.279 1.00 96.81 233 LEU A C 1
ATOM 1833 O O . LEU A 1 233 ? 4.875 11.083 13.302 1.00 96.81 233 LEU A O 1
ATOM 1837 N N . ALA A 1 234 ? 5.161 9.718 15.056 1.00 94.94 234 ALA A N 1
ATOM 1838 C CA . ALA A 1 234 ? 6.587 9.505 14.819 1.00 94.94 234 ALA A CA 1
ATOM 1839 C C . ALA A 1 234 ? 6.864 8.827 13.466 1.00 94.94 234 ALA A C 1
ATOM 1841 O O . ALA A 1 234 ? 7.868 9.128 12.821 1.00 94.94 234 ALA A O 1
ATOM 1842 N N . ALA A 1 235 ? 5.988 7.922 13.011 1.00 94.88 235 ALA A N 1
ATOM 1843 C CA . ALA A 1 235 ? 6.115 7.308 11.692 1.00 94.88 235 ALA A CA 1
ATOM 1844 C C . ALA A 1 235 ? 5.916 8.327 10.558 1.00 94.88 235 ALA A C 1
ATOM 1846 O O . ALA A 1 235 ? 6.707 8.318 9.614 1.00 94.88 235 ALA A O 1
ATOM 1847 N N . ILE A 1 236 ? 4.925 9.224 10.664 1.00 95.62 236 ILE A N 1
ATOM 1848 C CA . ILE A 1 236 ? 4.703 10.304 9.684 1.00 95.62 236 ILE A CA 1
ATOM 1849 C C . ILE A 1 236 ? 5.950 11.185 9.577 1.00 95.62 236 ILE A C 1
ATOM 1851 O O . ILE A 1 236 ? 6.481 11.355 8.477 1.00 95.62 236 ILE A O 1
ATOM 1855 N N . GLU A 1 237 ? 6.456 11.680 10.708 1.00 94.19 237 GLU A N 1
ATOM 1856 C CA . GLU A 1 237 ? 7.649 12.534 10.743 1.00 94.19 237 GLU A CA 1
ATOM 1857 C C . GLU A 1 237 ? 8.866 11.832 10.133 1.00 94.19 237 GLU A C 1
ATOM 1859 O O . GLU A 1 237 ? 9.563 12.397 9.287 1.00 94.19 237 GLU A O 1
ATOM 1864 N N . GLN A 1 238 ? 9.078 10.559 10.476 1.00 93.25 238 GLN A N 1
ATOM 1865 C CA . GLN A 1 238 ? 10.180 9.773 9.929 1.00 93.25 238 GLN A CA 1
ATOM 1866 C C . GLN A 1 238 ? 10.061 9.589 8.410 1.00 93.25 238 GLN A C 1
ATOM 1868 O O . GLN A 1 238 ? 11.045 9.733 7.683 1.00 93.25 238 GLN A O 1
ATOM 1873 N N . TRP A 1 239 ? 8.869 9.288 7.892 1.00 94.75 239 TRP A N 1
ATOM 1874 C CA . TRP A 1 239 ? 8.665 9.135 6.451 1.00 94.75 239 TRP A CA 1
ATOM 1875 C C . TRP A 1 239 ? 8.818 10.458 5.694 1.00 94.75 239 TRP A C 1
ATOM 1877 O O . TRP A 1 239 ? 9.388 10.452 4.599 1.00 94.75 239 TRP A O 1
ATOM 1887 N N . LYS A 1 240 ? 8.396 11.590 6.277 1.00 94.44 240 LYS A N 1
ATOM 1888 C CA . LYS A 1 240 ? 8.653 12.930 5.722 1.00 94.44 240 LYS A CA 1
ATOM 1889 C C . LYS A 1 240 ? 10.150 13.264 5.719 1.00 94.44 240 LYS A C 1
ATOM 1891 O O . LYS A 1 240 ? 10.664 13.741 4.705 1.00 94.44 240 LYS A O 1
ATOM 1896 N N . ALA A 1 241 ? 10.879 12.929 6.785 1.00 91.88 241 ALA A N 1
ATOM 1897 C CA . ALA A 1 241 ? 12.330 13.109 6.861 1.00 91.88 241 ALA A CA 1
ATOM 1898 C C . ALA A 1 241 ? 13.081 12.261 5.818 1.00 91.88 241 ALA A C 1
ATOM 1900 O O . ALA A 1 241 ? 13.937 12.780 5.095 1.00 91.88 241 ALA A O 1
ATOM 1901 N N . ILE A 1 242 ? 12.720 10.981 5.675 1.00 90.81 242 ILE A N 1
ATOM 1902 C CA . ILE A 1 242 ? 13.285 10.096 4.646 1.00 90.81 242 ILE A CA 1
ATOM 1903 C C . ILE A 1 242 ? 12.994 10.653 3.251 1.00 90.81 242 ILE A C 1
ATOM 1905 O O . ILE A 1 242 ? 13.911 10.757 2.437 1.00 90.81 242 ILE A O 1
ATOM 1909 N N . TRP A 1 243 ? 11.749 11.050 2.972 1.00 91.50 243 TRP A N 1
ATOM 1910 C CA . TRP A 1 243 ? 11.387 11.647 1.685 1.00 91.50 243 TRP A CA 1
ATOM 1911 C C . TRP A 1 243 ? 12.238 12.882 1.374 1.00 91.50 243 TRP A C 1
ATOM 1913 O O . TRP A 1 243 ? 12.770 12.994 0.268 1.00 91.50 243 TRP A O 1
ATOM 1923 N N . ARG A 1 244 ? 12.417 13.780 2.351 1.00 89.25 244 ARG A N 1
ATOM 1924 C CA . ARG A 1 244 ? 13.219 14.998 2.195 1.00 89.25 244 ARG A CA 1
ATOM 1925 C C . ARG A 1 244 ? 14.662 14.662 1.832 1.00 89.25 244 ARG A C 1
ATOM 1927 O O . ARG A 1 244 ? 15.191 15.226 0.881 1.00 89.25 244 ARG A O 1
ATOM 1934 N N . VAL A 1 245 ? 15.281 13.728 2.551 1.00 88.56 245 VAL A N 1
ATOM 1935 C CA . VAL A 1 245 ? 16.674 13.319 2.317 1.00 88.56 245 VAL A CA 1
ATOM 1936 C C . VAL A 1 245 ? 16.838 12.661 0.953 1.00 88.56 245 VAL A C 1
ATOM 1938 O O . VAL A 1 245 ? 17.741 13.018 0.205 1.00 88.56 245 VAL A O 1
ATOM 1941 N N . LEU A 1 246 ? 15.927 11.762 0.580 1.00 86.06 246 LEU A N 1
ATOM 1942 C CA . LEU A 1 246 ? 15.952 11.128 -0.739 1.00 86.06 246 LEU A CA 1
ATOM 1943 C C . LEU A 1 246 ? 15.719 12.124 -1.884 1.00 86.06 246 LEU A C 1
ATOM 1945 O O . LEU A 1 246 ? 16.135 11.863 -3.011 1.00 86.06 246 LEU A O 1
ATOM 1949 N N . THR A 1 247 ? 15.038 13.237 -1.609 1.00 84.62 247 THR A N 1
ATOM 1950 C CA . THR A 1 247 ? 14.724 14.259 -2.610 1.00 84.62 247 THR A CA 1
ATOM 1951 C C . THR A 1 247 ? 15.840 15.296 -2.729 1.00 84.62 247 THR A C 1
ATOM 1953 O O . THR A 1 247 ? 16.216 15.644 -3.842 1.00 84.62 247 THR A O 1
ATOM 1956 N N . PHE A 1 248 ? 16.406 15.783 -1.626 1.00 84.06 248 PHE A N 1
ATOM 1957 C CA . PHE A 1 248 ? 17.288 16.956 -1.656 1.00 84.06 248 PHE A CA 1
ATOM 1958 C C . PHE A 1 248 ? 18.743 16.680 -1.277 1.00 84.06 248 PHE A C 1
ATOM 1960 O O . PHE A 1 248 ? 19.607 17.483 -1.623 1.00 84.06 248 PHE A O 1
ATOM 1967 N N . GLU A 1 249 ? 19.036 15.574 -0.591 1.00 82.88 249 GLU A N 1
ATOM 1968 C CA . GLU A 1 249 ? 20.364 15.333 -0.027 1.00 82.88 249 GLU A CA 1
ATOM 1969 C C . GLU A 1 249 ? 21.197 14.348 -0.870 1.00 82.88 249 GLU A C 1
ATOM 1971 O O . GLU A 1 249 ? 20.645 13.457 -1.534 1.00 82.88 249 GLU A O 1
ATOM 1976 N N . PRO A 1 250 ? 22.539 14.455 -0.810 1.00 80.81 250 PRO A N 1
ATOM 1977 C CA . PRO A 1 250 ? 23.451 13.468 -1.383 1.00 80.81 250 PRO A CA 1
ATOM 1978 C C . PRO A 1 250 ? 23.232 12.051 -0.827 1.00 80.81 250 PRO A C 1
ATOM 1980 O O . PRO A 1 250 ? 22.757 11.870 0.297 1.00 80.81 250 PRO A O 1
ATOM 1983 N N . GLU A 1 251 ? 23.603 11.035 -1.609 1.00 78.81 251 GLU A N 1
ATOM 1984 C CA . GLU A 1 251 ? 23.347 9.617 -1.303 1.00 78.81 251 GLU A CA 1
ATOM 1985 C C . GLU A 1 251 ? 24.008 9.157 0.008 1.00 78.81 251 GLU A C 1
ATOM 1987 O O . GLU A 1 251 ? 23.470 8.323 0.739 1.00 78.81 251 GLU A O 1
ATOM 1992 N N . GLU A 1 252 ? 25.129 9.773 0.379 1.00 80.19 252 GLU A N 1
ATOM 1993 C CA . GLU A 1 252 ? 25.857 9.515 1.621 1.00 80.19 252 GLU A CA 1
ATOM 1994 C C . GLU A 1 252 ? 25.008 9.809 2.872 1.00 80.19 252 GLU A C 1
ATOM 1996 O O . GLU A 1 252 ? 25.187 9.177 3.917 1.00 80.19 252 GLU A O 1
ATOM 2001 N N . CYS A 1 253 ? 24.049 10.734 2.771 1.00 76.50 253 CYS A N 1
ATOM 2002 C CA . CYS A 1 253 ? 23.142 11.090 3.861 1.00 76.50 253 CYS A CA 1
ATOM 2003 C C . CYS A 1 253 ? 21.995 10.081 4.037 1.00 76.50 253 CYS A C 1
ATOM 2005 O O . CYS A 1 253 ? 21.402 10.010 5.118 1.00 76.50 253 CYS A O 1
ATOM 2007 N N . HIS A 1 254 ? 21.673 9.291 3.005 1.00 82.38 254 HIS A N 1
ATOM 2008 C CA . HIS A 1 254 ? 20.445 8.486 2.950 1.00 82.38 254 HIS A CA 1
ATOM 2009 C C . HIS A 1 254 ? 20.432 7.401 4.021 1.00 82.38 254 HIS A C 1
ATOM 2011 O O . HIS A 1 254 ? 19.471 7.260 4.776 1.00 82.38 254 HIS A O 1
ATOM 2017 N N . ALA A 1 255 ? 21.527 6.649 4.120 1.00 79.69 255 ALA A N 1
ATOM 2018 C CA . ALA A 1 255 ? 21.612 5.472 4.975 1.00 79.69 255 ALA A CA 1
ATOM 2019 C C . ALA A 1 255 ? 21.489 5.799 6.473 1.00 79.69 255 ALA A C 1
ATOM 2021 O O . ALA A 1 255 ? 21.015 4.963 7.243 1.00 79.69 255 ALA A O 1
ATOM 2022 N N . ARG A 1 256 ? 21.916 7.002 6.880 1.00 78.69 256 ARG A N 1
ATOM 2023 C CA . ARG A 1 256 ? 21.809 7.473 8.264 1.00 78.69 256 ARG A CA 1
ATOM 2024 C C . ARG A 1 256 ? 20.354 7.718 8.643 1.00 78.69 256 ARG A C 1
ATOM 2026 O O . ARG A 1 256 ? 19.912 7.171 9.641 1.00 78.69 256 ARG A O 1
ATOM 2033 N N . VAL A 1 257 ? 19.629 8.481 7.825 1.00 81.06 257 VAL A N 1
ATOM 2034 C CA . VAL A 1 257 ? 18.245 8.875 8.131 1.00 81.06 257 VAL A CA 1
ATOM 2035 C C . VAL A 1 257 ? 17.283 7.707 7.967 1.00 81.06 257 VAL A C 1
ATOM 2037 O O . VAL A 1 257 ? 16.397 7.538 8.791 1.00 81.06 257 VAL A O 1
ATOM 2040 N N . ILE A 1 258 ? 17.487 6.834 6.976 1.00 80.75 258 ILE A N 1
ATOM 2041 C CA . ILE A 1 258 ? 16.629 5.651 6.795 1.00 80.75 258 ILE A CA 1
ATOM 2042 C C . ILE A 1 258 ? 16.645 4.743 8.031 1.00 80.75 258 ILE A C 1
ATOM 2044 O O . ILE A 1 258 ? 15.595 4.248 8.420 1.00 80.75 258 ILE A O 1
ATOM 2048 N N . ARG A 1 259 ? 17.813 4.553 8.656 1.00 78.38 259 ARG A N 1
ATOM 2049 C CA . ARG A 1 259 ? 17.972 3.675 9.828 1.00 78.38 259 ARG A CA 1
ATOM 2050 C C . ARG A 1 259 ? 17.788 4.389 11.167 1.00 78.38 259 ARG A C 1
ATOM 2052 O O . ARG A 1 259 ? 17.942 3.770 12.218 1.00 78.38 259 ARG A O 1
ATOM 2059 N N . GLU A 1 260 ? 17.523 5.690 11.152 1.00 78.38 260 GLU A N 1
ATOM 2060 C CA . GLU A 1 260 ? 17.398 6.477 12.372 1.00 78.38 260 GLU A CA 1
ATOM 2061 C C . GLU A 1 260 ? 16.164 6.037 13.170 1.00 78.38 260 GLU A C 1
ATOM 2063 O O . GLU A 1 260 ? 15.055 5.957 12.644 1.00 78.38 260 GLU A O 1
ATOM 2068 N N . GLY A 1 261 ? 16.371 5.698 14.446 1.00 68.06 261 GLY A N 1
ATOM 2069 C CA . GLY A 1 261 ? 15.304 5.229 15.333 1.00 68.06 261 GLY A CA 1
ATOM 2070 C C . GLY A 1 261 ? 14.748 3.837 15.004 1.00 68.06 261 GLY A C 1
ATOM 2071 O O . GLY A 1 261 ? 13.730 3.451 15.577 1.00 68.06 261 GLY A O 1
ATOM 2072 N N . GLU A 1 262 ? 15.372 3.080 14.095 1.00 78.31 262 GLU A N 1
ATOM 2073 C CA . GLU A 1 262 ? 15.023 1.675 13.877 1.00 78.31 262 GLU A CA 1
ATOM 2074 C C . GLU A 1 262 ? 15.613 0.784 14.978 1.00 78.31 262 GLU A C 1
ATOM 2076 O O . GLU A 1 262 ? 16.708 1.028 15.489 1.00 78.31 262 GLU A O 1
ATOM 2081 N N . PHE A 1 263 ? 14.884 -0.275 15.333 1.00 80.00 263 PHE A N 1
ATOM 2082 C CA . PHE A 1 263 ? 15.389 -1.317 16.220 1.00 80.00 263 PHE A CA 1
ATOM 2083 C C . PHE A 1 263 ? 16.591 -2.036 15.608 1.00 80.00 263 PHE A C 1
ATOM 2085 O O . PHE A 1 263 ? 16.683 -2.186 14.387 1.00 80.00 263 PHE A O 1
ATOM 2092 N N . SER A 1 264 ? 17.475 -2.567 16.455 1.00 85.56 264 SER A N 1
ATOM 2093 C CA . SER A 1 264 ? 18.398 -3.599 15.987 1.00 85.56 264 SER A CA 1
ATOM 2094 C C . SER A 1 264 ? 17.606 -4.836 15.527 1.00 85.56 264 SER A C 1
ATOM 2096 O O . SER A 1 264 ? 16.482 -5.062 15.995 1.00 85.56 264 SER A O 1
ATOM 2098 N N . PRO A 1 265 ? 18.158 -5.668 14.626 1.00 85.50 265 PRO A N 1
ATOM 2099 C CA . PRO A 1 265 ? 17.506 -6.910 14.221 1.00 85.50 265 PRO A CA 1
ATOM 2100 C C . PRO A 1 265 ? 17.111 -7.802 15.401 1.00 85.50 265 PRO A C 1
ATOM 2102 O O . PRO A 1 265 ? 16.035 -8.388 15.389 1.00 85.50 265 PRO A O 1
ATOM 2105 N N . GLU A 1 266 ? 17.947 -7.870 16.434 1.00 88.56 266 GLU A N 1
ATOM 2106 C CA . GLU A 1 266 ? 17.709 -8.659 17.643 1.00 88.56 266 GLU A CA 1
ATOM 2107 C C . GLU A 1 266 ? 16.522 -8.105 18.434 1.00 88.56 266 GLU A C 1
ATOM 2109 O O . GLU A 1 266 ? 15.597 -8.849 18.743 1.00 88.56 266 GLU A O 1
ATOM 2114 N N . GLN A 1 267 ? 16.496 -6.790 18.671 1.00 89.38 267 GLN A N 1
ATOM 2115 C CA . GLN A 1 267 ? 15.389 -6.130 19.369 1.00 89.38 267 GLN A CA 1
ATOM 2116 C C . GLN A 1 267 ? 14.060 -6.331 18.638 1.00 89.38 267 GLN A C 1
ATOM 2118 O O . GLN A 1 267 ? 13.043 -6.636 19.256 1.00 89.38 267 GLN A O 1
ATOM 2123 N N . LEU A 1 268 ? 14.070 -6.205 17.309 1.00 89.75 268 LEU A N 1
ATOM 2124 C CA . LEU A 1 268 ? 12.870 -6.392 16.505 1.00 89.75 268 LEU A CA 1
ATOM 2125 C C . LEU A 1 268 ? 12.384 -7.845 16.533 1.00 89.75 268 LEU A C 1
ATOM 2127 O O . LEU A 1 268 ? 11.179 -8.090 16.540 1.00 89.75 268 LEU A O 1
ATOM 2131 N N . LEU A 1 269 ? 13.299 -8.816 16.519 1.00 89.25 269 LEU A N 1
ATOM 2132 C CA . LEU A 1 269 ? 12.940 -10.230 16.607 1.00 89.25 269 LEU A CA 1
ATOM 2133 C C . LEU A 1 269 ? 12.359 -10.582 17.978 1.00 89.25 269 LEU A C 1
ATOM 2135 O O . LEU A 1 269 ? 11.394 -11.346 18.028 1.00 89.25 269 LEU A O 1
ATOM 2139 N N . ASP A 1 270 ? 12.901 -10.003 19.047 1.00 91.12 270 ASP A N 1
ATOM 2140 C CA . ASP A 1 270 ? 12.390 -10.185 20.405 1.00 91.12 270 ASP A CA 1
ATOM 2141 C C . ASP A 1 270 ? 10.991 -9.566 20.574 1.00 91.12 270 ASP A C 1
ATOM 2143 O O . ASP A 1 270 ? 10.126 -10.173 21.204 1.00 91.12 270 ASP A O 1
ATOM 2147 N N . GLU A 1 271 ? 10.742 -8.395 19.977 1.00 91.25 271 GLU A N 1
ATOM 2148 C CA . GLU A 1 271 ? 9.460 -7.682 20.093 1.00 91.25 271 GLU A CA 1
ATOM 2149 C C . GLU A 1 271 ? 8.380 -8.207 19.132 1.00 91.25 271 GLU A C 1
ATOM 2151 O O . GLU A 1 271 ? 7.231 -8.384 19.526 1.00 91.25 271 GLU A O 1
ATOM 2156 N N . PHE A 1 272 ? 8.728 -8.459 17.867 1.00 94.19 272 PHE A N 1
ATOM 2157 C CA . PHE A 1 272 ? 7.765 -8.675 16.777 1.00 94.19 272 PHE A CA 1
ATOM 2158 C C . PHE A 1 272 ? 7.980 -9.990 16.011 1.00 94.19 272 PHE A C 1
ATOM 2160 O O . PHE A 1 272 ? 7.212 -10.327 15.108 1.00 94.19 272 PHE A O 1
ATOM 2167 N N . GLY A 1 273 ? 9.005 -10.780 16.344 1.00 93.19 273 GLY A N 1
ATOM 2168 C CA . GLY A 1 273 ? 9.373 -11.974 15.576 1.00 93.19 273 GLY A CA 1
ATOM 2169 C C . GLY A 1 273 ? 8.273 -13.040 15.507 1.00 93.19 273 GLY A C 1
ATOM 2170 O O . GLY A 1 273 ? 8.038 -13.616 14.439 1.00 93.19 273 GLY A O 1
ATOM 2171 N N . SER A 1 274 ? 7.565 -13.300 16.612 1.00 93.62 274 SER A N 1
ATOM 2172 C CA . SER A 1 274 ? 6.445 -14.255 16.634 1.00 93.62 274 SER A CA 1
ATOM 2173 C C . SER A 1 274 ? 5.269 -13.789 15.778 1.00 93.62 274 SER A C 1
ATOM 2175 O O . SER A 1 274 ? 4.734 -14.579 14.994 1.00 93.62 274 SER A O 1
ATOM 2177 N N . ASP A 1 275 ? 4.912 -12.510 15.887 1.00 94.38 275 ASP A N 1
ATOM 2178 C CA . ASP A 1 275 ? 3.807 -11.905 15.144 1.00 94.38 275 ASP A CA 1
ATOM 2179 C C . ASP A 1 275 ? 4.124 -11.839 13.652 1.00 94.38 275 ASP A C 1
ATOM 2181 O O . ASP A 1 275 ? 3.295 -12.219 12.826 1.00 94.38 275 ASP A O 1
ATOM 2185 N N . LEU A 1 276 ? 5.358 -11.478 13.287 1.00 94.69 276 LEU A N 1
ATOM 2186 C CA . LEU A 1 276 ? 5.835 -11.492 11.906 1.00 94.69 276 LEU A CA 1
ATOM 2187 C C . LEU A 1 276 ? 5.683 -12.880 11.273 1.00 94.69 276 LEU A C 1
ATOM 2189 O O . LEU A 1 276 ? 5.201 -13.015 10.144 1.00 94.69 276 LEU A O 1
ATOM 2193 N N . VAL A 1 277 ? 6.084 -13.923 12.003 1.00 93.75 277 VAL A N 1
ATOM 2194 C CA . VAL A 1 277 ? 5.969 -15.312 11.549 1.00 93.75 277 VAL A CA 1
ATOM 2195 C C . VAL A 1 277 ? 4.504 -15.717 11.366 1.00 93.75 277 VAL A C 1
ATOM 2197 O O . VAL A 1 277 ? 4.181 -16.461 10.432 1.00 93.75 277 VAL A O 1
ATOM 2200 N N . GLU A 1 278 ? 3.612 -15.235 12.228 1.00 94.94 278 GLU A N 1
ATOM 2201 C CA . GLU A 1 278 ? 2.183 -15.506 12.123 1.00 94.94 278 GLU A CA 1
ATOM 2202 C C . GLU A 1 278 ? 1.540 -14.788 10.935 1.00 94.94 278 GLU A C 1
ATOM 2204 O O . GLU A 1 278 ? 0.899 -15.429 10.097 1.00 94.94 278 GLU A O 1
ATOM 2209 N N . LEU A 1 279 ? 1.795 -13.488 10.805 1.00 95.62 279 LEU A N 1
ATOM 2210 C CA . LEU A 1 279 ? 1.308 -12.638 9.723 1.00 95.62 279 LEU A CA 1
ATOM 2211 C C . LEU A 1 279 ? 1.787 -13.135 8.353 1.00 95.62 279 LEU A C 1
ATOM 2213 O O . LEU A 1 279 ? 1.000 -13.262 7.410 1.00 95.62 279 LEU A O 1
ATOM 2217 N N . GLY A 1 280 ? 3.075 -13.473 8.238 1.00 94.69 280 GLY A N 1
ATOM 2218 C CA . GLY A 1 280 ? 3.691 -13.916 6.987 1.00 94.69 280 GLY A CA 1
ATOM 2219 C C . GLY A 1 280 ? 3.239 -15.299 6.517 1.00 94.69 280 GLY A C 1
ATOM 2220 O O . GLY A 1 280 ? 3.341 -15.615 5.328 1.00 94.69 280 GLY A O 1
ATOM 2221 N N . ARG A 1 281 ? 2.681 -16.128 7.410 1.00 92.94 281 ARG A N 1
ATOM 2222 C CA . ARG A 1 281 ? 2.347 -17.539 7.156 1.00 92.94 281 ARG A CA 1
ATOM 2223 C C . ARG A 1 281 ? 1.529 -17.744 5.880 1.00 92.94 281 ARG A C 1
ATOM 2225 O O . ARG A 1 281 ? 1.858 -18.617 5.070 1.00 92.94 281 ARG A O 1
ATOM 2232 N N . CYS A 1 282 ? 0.447 -16.981 5.713 1.00 91.31 282 CYS A N 1
ATOM 2233 C CA . CYS A 1 282 ? -0.446 -17.110 4.559 1.00 91.31 282 CYS A CA 1
ATOM 2234 C C . CYS A 1 282 ? 0.247 -16.647 3.270 1.00 91.31 282 CYS A C 1
ATOM 2236 O O . CYS A 1 282 ? 0.180 -17.330 2.245 1.00 91.31 282 CYS A O 1
ATOM 2238 N N . VAL A 1 283 ? 0.982 -15.535 3.352 1.00 94.88 283 VAL A N 1
ATOM 2239 C CA . VAL A 1 283 ? 1.706 -14.950 2.220 1.00 94.88 283 VAL A CA 1
ATOM 2240 C C . VAL A 1 283 ? 2.770 -15.910 1.699 1.00 94.88 283 VAL A C 1
ATOM 2242 O O . VAL A 1 283 ? 2.749 -16.256 0.515 1.00 94.88 283 VAL A O 1
ATOM 2245 N N . TRP A 1 284 ? 3.647 -16.408 2.576 1.00 94.62 284 TRP A N 1
ATOM 2246 C CA . TRP A 1 284 ? 4.699 -17.347 2.188 1.00 94.62 284 TRP A CA 1
ATOM 2247 C C . TRP A 1 284 ? 4.134 -18.666 1.676 1.00 94.62 284 TRP A C 1
ATOM 224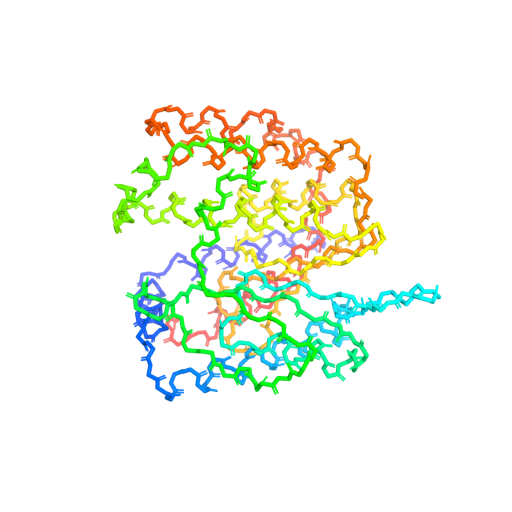9 O O . TRP A 1 284 ? 4.679 -19.220 0.728 1.00 94.62 284 TRP A O 1
ATOM 2259 N N . LYS A 1 285 ? 3.032 -19.168 2.253 1.00 93.31 285 LYS A N 1
ATOM 2260 C CA . LYS A 1 285 ? 2.383 -20.394 1.767 1.00 93.31 285 LYS A CA 1
ATOM 2261 C C . LYS A 1 285 ? 1.924 -20.238 0.315 1.00 93.31 285 LYS A C 1
ATOM 2263 O O . LYS A 1 285 ? 2.339 -21.025 -0.531 1.00 93.31 285 LYS A O 1
ATOM 2268 N N . VAL A 1 286 ? 1.106 -19.222 0.029 1.00 93.62 286 VAL A N 1
ATOM 2269 C CA . VAL A 1 286 ? 0.578 -18.982 -1.325 1.00 93.62 286 VAL A CA 1
ATOM 2270 C C . VAL A 1 286 ? 1.721 -18.758 -2.316 1.00 93.62 286 VAL A C 1
ATOM 2272 O O . VAL A 1 286 ? 1.711 -19.312 -3.414 1.00 93.62 286 VAL A O 1
ATOM 2275 N N . GLN A 1 287 ? 2.734 -17.984 -1.921 1.00 92.75 287 GLN A N 1
ATOM 2276 C CA . GLN A 1 287 ? 3.863 -17.680 -2.790 1.00 92.75 287 GLN A CA 1
ATOM 2277 C C . GLN A 1 287 ? 4.749 -18.902 -3.060 1.00 92.75 287 GLN A C 1
ATOM 2279 O O . GLN A 1 287 ? 5.119 -19.125 -4.209 1.00 92.75 287 GLN A O 1
ATOM 2284 N N . ALA A 1 288 ? 5.072 -19.705 -2.043 1.00 90.19 288 ALA A N 1
ATOM 2285 C CA . ALA A 1 288 ? 5.878 -20.914 -2.206 1.00 90.19 288 ALA A CA 1
ATOM 2286 C C . ALA A 1 288 ? 5.177 -21.934 -3.116 1.00 90.19 288 ALA A C 1
ATOM 2288 O O . ALA A 1 288 ? 5.796 -22.462 -4.038 1.00 90.19 288 ALA A O 1
ATOM 2289 N N . GLU A 1 289 ? 3.876 -22.163 -2.907 1.00 92.19 289 GLU A N 1
ATOM 2290 C CA . GLU A 1 289 ? 3.072 -23.069 -3.736 1.00 92.19 289 GLU A CA 1
ATOM 2291 C C . GLU A 1 289 ? 2.999 -22.607 -5.199 1.00 92.19 289 GLU A C 1
ATOM 2293 O O . GLU A 1 289 ? 3.034 -23.437 -6.110 1.00 92.19 289 GLU A O 1
ATOM 2298 N N . ALA A 1 290 ? 2.915 -21.295 -5.434 1.00 91.25 290 ALA A N 1
ATOM 2299 C CA . ALA A 1 290 ? 2.902 -20.727 -6.777 1.00 91.25 290 ALA A CA 1
ATOM 2300 C C . ALA A 1 290 ? 4.281 -20.769 -7.447 1.00 91.25 290 ALA A C 1
ATOM 2302 O O . ALA A 1 290 ? 4.378 -21.116 -8.623 1.00 91.25 290 ALA A O 1
ATOM 2303 N N . LEU A 1 291 ? 5.348 -20.439 -6.709 1.00 89.31 291 LEU A N 1
ATOM 2304 C CA . LEU A 1 291 ? 6.722 -20.504 -7.210 1.00 89.31 291 LEU A CA 1
ATOM 2305 C C . LEU A 1 291 ? 7.098 -21.934 -7.595 1.00 89.31 291 LEU A C 1
ATOM 2307 O O . LEU A 1 291 ? 7.682 -22.116 -8.652 1.00 89.31 291 LEU A O 1
ATOM 2311 N N . ALA A 1 292 ? 6.693 -22.940 -6.816 1.00 88.88 292 ALA A N 1
ATOM 2312 C CA . ALA A 1 292 ? 6.946 -24.352 -7.116 1.00 88.88 292 ALA A CA 1
ATOM 2313 C C . ALA A 1 292 ? 6.275 -24.859 -8.410 1.00 88.88 292 ALA A C 1
ATOM 2315 O O . ALA A 1 292 ? 6.642 -25.916 -8.911 1.00 88.88 292 ALA A O 1
ATOM 2316 N N . LYS A 1 293 ? 5.279 -24.132 -8.934 1.00 89.44 293 LYS A N 1
ATOM 2317 C CA . LYS A 1 293 ? 4.540 -24.462 -10.166 1.00 89.44 293 LYS A CA 1
ATOM 2318 C C . LYS A 1 293 ? 4.831 -23.478 -11.302 1.00 89.44 293 LYS A C 1
ATOM 2320 O O . LYS A 1 293 ? 4.126 -23.474 -12.312 1.00 89.44 293 LYS A O 1
ATOM 2325 N N . ALA A 1 294 ? 5.788 -22.574 -11.112 1.00 87.62 294 ALA A N 1
ATOM 2326 C CA . ALA A 1 294 ? 6.023 -21.488 -12.044 1.00 87.62 294 ALA A CA 1
ATOM 2327 C C . ALA A 1 294 ? 6.639 -22.009 -13.357 1.00 87.62 294 ALA A C 1
ATOM 2329 O O . ALA A 1 294 ? 7.412 -22.956 -13.348 1.00 87.62 294 ALA A O 1
ATOM 2330 N N . PRO A 1 295 ? 6.396 -21.362 -14.508 1.00 85.06 295 PRO A N 1
ATOM 2331 C CA . PRO A 1 295 ? 6.886 -21.842 -15.809 1.00 85.06 295 PRO A CA 1
ATOM 2332 C C . PRO A 1 295 ? 8.419 -21.779 -15.977 1.00 85.06 295 PRO A C 1
ATOM 2334 O O . PRO A 1 295 ? 8.935 -22.058 -17.056 1.00 85.06 295 PRO A O 1
ATOM 2337 N N . PHE A 1 296 ? 9.141 -21.338 -14.946 1.00 80.94 296 PHE A N 1
ATOM 2338 C CA . PHE A 1 296 ? 10.593 -21.175 -14.920 1.00 80.94 296 PHE A CA 1
ATOM 2339 C C . PHE A 1 296 ? 11.287 -22.058 -13.870 1.00 80.94 296 PHE A C 1
ATOM 2341 O O . PHE A 1 296 ? 12.508 -21.934 -13.717 1.00 80.94 296 PHE A O 1
ATOM 2348 N N . THR A 1 297 ? 10.537 -22.901 -13.147 1.00 68.75 297 THR A N 1
ATOM 2349 C CA . THR A 1 297 ? 11.095 -23.976 -12.308 1.00 68.75 297 THR A CA 1
ATOM 2350 C C . THR A 1 297 ? 11.510 -25.166 -13.146 1.00 68.75 297 THR A C 1
ATOM 2352 O O . THR A 1 297 ? 10.720 -25.541 -14.040 1.00 68.75 297 THR A O 1
#

pLDDT: mean 86.95, std 12.28, range [45.34, 98.5]

Radius of gyration: 19.41 Å; Cα contacts (8 Å, |Δi|>4): 411; chains: 1; bounding box: 50×59×45 Å

Nearest PDB structures (foldseek):
  2oxt-assembly4_D  TM=6.064E-01  e=3.863E-03  Meaban virus
  4a6d-assembly1_A  TM=4.327E-01  e=8.331E-04  Homo sapiens
  3lst-assembly1_A  TM=3.808E-01  e=4.073E-03  Micromonospora echinospora
  8gzp-assembly1_A  TM=5.627E-01  e=8.758E-02  Dengue virus
  8duf-assembly1_A  TM=4.017E-01  e=1.026E-01  Venezuelan equine encephalitis virus

Solvent-accessible surface area (backbone atoms only — not comparable to full-atom values): 16550 Å² total; per-residue (Å²): 135,55,74,70,57,57,50,55,49,31,52,51,46,36,55,54,57,64,73,31,76,56,41,54,54,50,55,51,52,50,48,59,52,64,75,49,76,39,75,69,52,39,57,48,50,26,51,50,35,31,54,44,35,50,49,42,32,74,78,66,51,64,57,68,72,78,82,52,93,95,56,74,42,76,44,80,35,78,69,35,52,30,19,19,44,60,55,42,36,43,69,73,34,74,77,36,36,33,47,32,27,24,43,39,56,94,79,75,28,54,61,74,68,53,78,90,48,96,49,50,50,76,46,72,46,64,69,73,67,48,42,61,88,54,75,39,90,70,67,72,70,66,62,72,70,61,68,88,56,86,86,46,54,70,56,53,56,47,31,44,51,26,40,52,52,25,56,48,55,72,69,45,54,75,53,31,66,50,79,43,84,46,59,39,74,85,36,67,75,44,42,54,50,52,54,56,47,53,76,37,24,52,70,47,66,46,53,44,84,74,97,39,26,66,48,60,50,32,31,44,35,34,31,52,28,39,53,85,34,69,69,45,48,51,47,34,53,49,24,34,51,39,34,48,36,70,70,74,48,64,76,86,57,41,68,58,56,68,54,56,93,57,71,53,74,66,59,42,44,74,75,40,40,69,56,51,55,58,52,38,45,64,41,33,50,52,26,28,61,36,36,77,67,35,98,62,106

Mean predicted aligned error: 6.45 Å

InterPro domains:
  IPR002877 Ribosomal RNA methyltransferase, FtsJ domain [PF01728] (66-223)
  IPR029063 S-adenosyl-L-methionine-dependent methyltransferase superfamily [G3DSA:3.40.50.150] (46-229)
  IPR029063 S-adenosyl-L-methionine-dependent methyltransferase superfamily [SSF53335] (74-225)

Organism: Fusarium oxysporum f. sp. cubense (NCBI:txid61366)

Foldseek 3Di:
DDPLVVLVVLLVLLVVLCPFPLVVVVVVVVVVLQLDADPVSQVVVLVVLLLQLVVCCVVPVLLDFDDDVPDQTEEEAAAQVLNNNVLNSCVVRVRYAYEHEWADVVVSTYHHPPDDDPSYHYDHHDLLLPQVLLVHDDDPVLSVPQDPDPVPVVLSVLSSQLSCLLNVLVPADQQGKDKHKDFALPDPVNLQVVVLLVVFFDWAKAQDPPDCLQGRIIIIITGNGHSPPPSNVVSNNLSSQLSCCSRPHDPVVNVCSPCPPPDDPVVSCVVCVVVSSVRCRVSSVSNSVDSVVDPSD